Protein AF-A0A2V9WMY2-F1 (afdb_monomer)

Secondary structure (DSSP, 8-state):
-EEEEEES-TTSHHHHHHHH-B-TTS-B-EEEEEEEE-SHHHHHHHHHHHHHHTS-TT---HHHHHHHTTSS-HHHHHHH-HHHHHHHHHHEEE--TT-TTTS-HHHHHHHHHHHHTT-SS-EEEE---GGGT-GGG-TT---S-HHHHTT-HHHHHHHHHHHHHHHH--SEEEE---GGGGT-EETTEEHHHHHHHHHHS---------------

Solvent-accessible surface area (backbone atoms only — not comparable to full-atom values): 12350 Å² total; per-residue (Å²): 110,36,43,28,38,30,39,57,30,47,59,30,68,70,56,49,55,46,44,67,37,55,47,101,85,69,44,60,46,33,37,72,34,33,32,32,14,61,52,65,69,31,29,52,45,24,24,54,51,46,35,56,68,74,35,56,96,91,60,61,61,67,57,61,56,33,31,78,70,70,76,37,56,70,68,58,48,37,67,78,37,53,69,50,37,52,52,13,53,64,24,37,39,77,43,50,78,65,39,60,86,89,38,33,68,68,61,53,51,49,52,53,51,61,50,47,68,81,57,82,63,31,34,39,37,30,40,56,61,67,70,45,59,54,67,88,80,50,94,81,69,78,72,98,42,74,74,58,63,76,64,38,70,42,46,42,37,46,51,44,53,37,39,48,46,46,71,68,56,54,72,41,74,47,80,49,79,65,80,63,47,79,76,36,58,52,94,91,37,54,45,48,61,51,52,55,50,42,67,74,56,35,59,70,75,73,82,87,69,86,85,87,83,81,90,129

Sequence (216 aa):
MIPVVDLFAGPGGLSEGFNAFQDRAGRQAFKTVLSIETDVFAHETLKLRSFFRLFPRKDVPEEYYDHLRGKLERQQLYQSYPEESARADAEAWNAELGNNQSFPSDKIDRRISESLNGAENWILIGGPPCQAYSIAGRSRVIPVDPEKYEKDQRHFLYKAYLRIIAEHRPSLFVMENVKGILTSEVAGKRIIDRILSDLREPMPASRSGNGSGLEG

pLDDT: mean 83.98, std 20.59, range [28.95, 98.75]

Foldseek 3Di:
DAEEAEEQCQLNPVVVVQQPDADPVRHRPYHYLAHEHADPVSLVNQLLVQLQVVADPVGRDVLNVCVVVVNHPPVRVCVVPVPSSVSSCSHRDNDDQQPCVGQNLVNVLVSVCVSCVPPPAHEYEYAQDPVLQPPVPPPPDDPPDPVVNVVPVSVRSVLSVLACCQVVVHPYYYHDDDPCLQVGDDPNHRNVVVVVVCNVPSDHPPPPDDDDDDDD

Nearest PDB structures (foldseek):
  7ypd-assembly1_B  TM=3.424E-01  e=6.956E+00  Rhodotorula toruloides
  9j61-assembly8_H  TM=3.057E-01  e=6.956E+00  Streptomyces cinnamoneus
  6ur1-assembly2_B  TM=2.588E-01  e=6.564E+00  Pseudomonas aeruginosa PAO1

Radius of gyration: 20.23 Å; Cα contacts (8 Å, |Δi|>4): 289; chains: 1; bounding box: 57×63×52 Å

Structure (mmCIF, N/CA/C/O backbone):
data_AF-A0A2V9WMY2-F1
#
_entry.id   AF-A0A2V9WMY2-F1
#
loop_
_atom_site.group_PDB
_atom_site.id
_atom_site.type_symbol
_atom_site.label_atom_id
_atom_site.label_alt_id
_atom_site.label_comp_id
_atom_site.label_asym_id
_atom_site.label_entity_id
_atom_site.label_seq_id
_atom_site.pdbx_PDB_ins_code
_atom_site.Cartn_x
_atom_site.Cartn_y
_atom_site.Cartn_z
_atom_site.occupancy
_atom_site.B_iso_or_equiv
_atom_site.auth_seq_id
_atom_site.auth_comp_id
_atom_site.auth_asym_id
_atom_site.auth_atom_id
_atom_site.pdbx_PDB_model_num
ATOM 1 N N . MET A 1 1 ? -17.318 -6.135 -1.457 1.00 91.50 1 MET A N 1
ATOM 2 C CA . MET A 1 1 ? -16.311 -5.064 -1.572 1.00 91.50 1 MET A CA 1
ATOM 3 C C . MET A 1 1 ? -15.071 -5.699 -2.167 1.00 91.50 1 MET A C 1
ATOM 5 O O . MET A 1 1 ? -14.702 -6.768 -1.702 1.00 91.50 1 MET A O 1
ATOM 9 N N . ILE A 1 2 ? -14.519 -5.125 -3.227 1.00 97.00 2 ILE A N 1
ATOM 10 C CA . ILE A 1 2 ? -13.375 -5.669 -3.962 1.00 97.00 2 ILE A CA 1
ATOM 11 C C . ILE A 1 2 ? -12.090 -5.255 -3.223 1.00 97.00 2 ILE A C 1
ATOM 13 O O . ILE A 1 2 ? -11.902 -4.053 -2.997 1.00 97.00 2 ILE A O 1
ATOM 17 N N . PRO A 1 3 ? -11.229 -6.202 -2.812 1.00 98.31 3 PRO A N 1
ATOM 18 C CA . PRO A 1 3 ? -9.956 -5.887 -2.178 1.00 98.31 3 PRO A CA 1
ATOM 19 C C . PRO A 1 3 ? -8.999 -5.180 -3.136 1.00 98.31 3 PRO A C 1
ATOM 21 O O . PRO A 1 3 ? -8.949 -5.491 -4.327 1.00 98.31 3 PRO A O 1
ATOM 24 N N . VAL A 1 4 ? -8.222 -4.252 -2.591 1.00 98.69 4 VAL A N 1
ATOM 25 C CA . VAL A 1 4 ? -7.169 -3.523 -3.296 1.00 98.69 4 VAL A CA 1
ATOM 26 C C . VAL A 1 4 ? -5.845 -3.742 -2.572 1.00 98.69 4 VAL A C 1
ATOM 28 O O . VAL A 1 4 ? -5.771 -3.593 -1.349 1.00 98.69 4 VAL A O 1
ATOM 31 N N . VAL A 1 5 ? -4.810 -4.090 -3.326 1.00 98.75 5 VAL A N 1
ATOM 32 C CA . VAL A 1 5 ? -3.421 -4.129 -2.859 1.00 98.75 5 VAL A CA 1
ATOM 33 C C . VAL A 1 5 ? -2.673 -2.986 -3.532 1.00 98.75 5 VAL A C 1
ATOM 35 O O . VAL A 1 5 ? -2.670 -2.906 -4.759 1.00 98.75 5 VAL A O 1
ATOM 38 N N . ASP A 1 6 ? -2.058 -2.112 -2.742 1.00 98.50 6 ASP A N 1
ATOM 39 C CA . ASP A 1 6 ? -1.330 -0.930 -3.206 1.00 98.50 6 ASP A CA 1
ATOM 40 C C . ASP A 1 6 ? 0.178 -1.109 -3.021 1.00 98.50 6 ASP A C 1
ATOM 42 O O . ASP A 1 6 ? 0.675 -1.251 -1.902 1.00 98.50 6 ASP A O 1
ATOM 46 N N . LEU A 1 7 ? 0.914 -1.147 -4.126 1.00 97.38 7 LEU A N 1
ATOM 47 C CA . LEU A 1 7 ? 2.369 -1.248 -4.130 1.00 97.38 7 LEU A CA 1
ATOM 48 C C . LEU A 1 7 ? 2.984 0.123 -4.376 1.00 97.38 7 LEU A C 1
ATOM 50 O O . LEU A 1 7 ? 2.550 0.838 -5.277 1.00 97.38 7 LEU A O 1
ATOM 54 N N . PHE A 1 8 ? 4.067 0.445 -3.665 1.00 95.50 8 PHE A N 1
ATOM 55 C CA . PHE A 1 8 ? 4.687 1.774 -3.754 1.00 95.50 8 PHE A CA 1
ATOM 56 C C . PHE A 1 8 ? 3.669 2.862 -3.386 1.00 95.50 8 PHE A C 1
ATOM 58 O O . PHE A 1 8 ? 3.489 3.845 -4.107 1.00 95.50 8 PHE A O 1
ATOM 65 N N . ALA A 1 9 ? 2.941 2.625 -2.292 1.00 96.69 9 ALA A N 1
ATOM 66 C CA . ALA A 1 9 ? 1.722 3.356 -1.956 1.00 96.69 9 ALA A CA 1
ATOM 67 C C . ALA A 1 9 ? 1.969 4.847 -1.657 1.00 96.69 9 ALA A C 1
ATOM 69 O O . ALA A 1 9 ? 1.037 5.665 -1.688 1.00 96.69 9 ALA A O 1
ATOM 70 N N . GLY A 1 10 ? 3.210 5.221 -1.332 1.00 95.50 10 GLY A N 1
ATOM 71 C CA . GLY A 1 10 ? 3.554 6.540 -0.832 1.00 95.50 10 GLY A CA 1
ATOM 72 C C . GLY A 1 10 ? 2.661 6.903 0.361 1.00 95.50 10 GLY A C 1
ATOM 73 O O . GLY A 1 10 ? 2.388 6.061 1.217 1.00 95.50 10 GLY A O 1
ATOM 74 N N . PRO A 1 11 ? 2.137 8.139 0.427 1.00 96.31 11 PRO A N 1
ATOM 75 C CA . PRO A 1 11 ? 1.207 8.543 1.479 1.00 96.31 11 PRO A CA 1
ATOM 76 C C . PRO A 1 11 ? -0.249 8.081 1.241 1.00 96.31 11 PRO A C 1
ATOM 78 O O . PRO A 1 11 ? -1.147 8.559 1.941 1.00 96.31 11 PRO A O 1
ATOM 81 N N . GLY A 1 12 ? -0.512 7.213 0.251 1.00 95.62 12 GLY A N 1
ATOM 82 C CA . GLY A 1 12 ? -1.802 6.536 0.042 1.00 95.62 12 GLY A CA 1
ATOM 83 C C . GLY A 1 12 ? -2.799 7.221 -0.897 1.00 95.62 12 GLY A C 1
ATOM 84 O O . GLY A 1 12 ? -3.969 6.853 -0.907 1.00 95.62 12 GLY A O 1
ATOM 85 N N . GLY A 1 13 ? -2.388 8.219 -1.686 1.00 95.62 13 GLY A N 1
ATOM 86 C CA . GLY A 1 13 ? -3.315 9.009 -2.514 1.00 95.62 13 GLY A CA 1
ATOM 87 C C . GLY A 1 13 ? -4.152 8.183 -3.503 1.00 95.62 13 GLY A C 1
ATOM 88 O O . GLY A 1 13 ? -5.351 8.429 -3.645 1.00 95.62 13 GLY A O 1
ATOM 89 N N . LEU A 1 14 ? -3.546 7.181 -4.151 1.00 95.19 14 LEU A N 1
ATOM 90 C CA . LEU A 1 14 ? -4.252 6.295 -5.080 1.00 95.19 14 LEU A CA 1
ATOM 91 C C . LEU A 1 14 ? -5.251 5.399 -4.332 1.00 95.19 14 LEU A C 1
ATOM 93 O O . LEU A 1 14 ? -6.430 5.372 -4.690 1.00 95.19 14 LEU A O 1
ATOM 97 N N . SER A 1 15 ? -4.813 4.758 -3.243 1.00 96.12 15 SER A N 1
ATOM 98 C CA . SER A 1 15 ? -5.684 4.005 -2.334 1.00 96.12 15 SER A CA 1
ATOM 99 C C . SER A 1 15 ? -6.873 4.820 -1.822 1.00 96.12 15 SER A C 1
ATOM 101 O O . SER A 1 15 ? -7.997 4.320 -1.822 1.00 96.12 15 SER A O 1
ATOM 103 N N . GLU A 1 16 ? -6.679 6.076 -1.414 1.00 96.12 16 GLU A N 1
ATOM 104 C CA . GLU A 1 16 ? -7.777 6.944 -0.959 1.00 96.12 16 GLU A CA 1
ATOM 105 C C . GLU A 1 16 ? -8.849 7.131 -2.038 1.00 96.12 16 GLU A C 1
ATOM 107 O O . GLU A 1 16 ? -10.040 7.059 -1.739 1.00 96.12 16 GLU A O 1
ATOM 112 N N . GLY A 1 17 ? -8.446 7.294 -3.302 1.00 96.00 17 GLY A N 1
ATOM 113 C CA . GLY A 1 17 ? -9.380 7.382 -4.426 1.00 96.00 17 GLY A CA 1
ATOM 114 C C . GLY A 1 17 ? -10.255 6.133 -4.567 1.00 96.00 17 GLY A C 1
ATOM 115 O O . GLY A 1 17 ? -11.473 6.246 -4.719 1.00 96.00 17 GLY A O 1
ATOM 116 N N . PHE A 1 18 ? -9.657 4.942 -4.451 1.00 96.31 18 PHE A N 1
ATOM 117 C CA . PHE A 1 18 ? -10.398 3.677 -4.484 1.00 96.31 18 PHE A CA 1
ATOM 118 C C . PHE A 1 18 ? -11.328 3.520 -3.274 1.00 96.31 18 PHE A C 1
ATOM 120 O O . PHE A 1 18 ? -12.506 3.207 -3.449 1.00 96.31 18 PHE A O 1
ATOM 127 N N . ASN A 1 19 ? -10.841 3.777 -2.056 1.00 95.38 19 ASN A N 1
ATOM 128 C CA . ASN A 1 19 ? -11.651 3.652 -0.836 1.00 95.38 19 ASN A CA 1
ATOM 129 C C . ASN A 1 19 ? -12.808 4.664 -0.789 1.00 95.38 19 ASN A C 1
ATOM 131 O O . ASN A 1 19 ? -13.868 4.361 -0.245 1.00 95.38 19 ASN A O 1
ATOM 135 N N . ALA A 1 20 ? -12.627 5.858 -1.357 1.00 94.00 20 ALA A N 1
ATOM 136 C CA . ALA A 1 20 ? -13.658 6.892 -1.383 1.00 94.00 20 ALA A CA 1
ATOM 137 C C . ALA A 1 20 ? -14.785 6.609 -2.391 1.00 94.00 20 ALA A C 1
ATOM 139 O O . ALA A 1 20 ? -15.858 7.209 -2.277 1.00 94.00 20 ALA A O 1
ATOM 140 N N . PHE A 1 21 ? -14.565 5.726 -3.371 1.00 95.00 21 PHE A N 1
ATOM 141 C CA . PHE A 1 21 ? -15.554 5.437 -4.403 1.00 95.00 21 PHE A CA 1
ATOM 142 C C . PHE A 1 21 ? -16.763 4.675 -3.843 1.00 95.00 21 PHE A C 1
ATOM 144 O O . PHE A 1 21 ? -16.645 3.612 -3.222 1.00 95.00 21 PHE A O 1
ATOM 151 N N . GLN A 1 22 ? -17.948 5.200 -4.144 1.00 93.75 22 GLN A N 1
ATOM 152 C CA . GLN A 1 22 ? -19.230 4.585 -3.829 1.00 93.75 22 GLN A CA 1
ATOM 153 C C . GLN A 1 22 ? -19.976 4.241 -5.116 1.00 93.75 22 GLN A C 1
ATOM 155 O O . GLN A 1 22 ? -19.972 5.010 -6.079 1.00 93.75 22 GLN A O 1
ATOM 160 N N . ASP A 1 23 ? -20.622 3.076 -5.131 1.00 92.50 23 ASP A N 1
ATOM 161 C CA . ASP A 1 23 ? -21.498 2.684 -6.229 1.00 92.50 23 ASP A CA 1
ATOM 162 C C . ASP A 1 23 ? -22.787 3.533 -6.262 1.00 92.50 23 ASP A C 1
ATOM 164 O O . ASP A 1 23 ? -23.040 4.377 -5.401 1.00 92.50 23 ASP A O 1
ATOM 168 N N . ARG A 1 24 ? -23.650 3.299 -7.260 1.00 92.56 24 ARG A N 1
ATOM 169 C CA . ARG A 1 24 ? -24.930 4.024 -7.398 1.00 92.56 24 ARG A CA 1
ATOM 170 C C . ARG A 1 24 ? -25.877 3.840 -6.204 1.00 92.56 24 ARG A C 1
ATOM 172 O O . ARG A 1 24 ? -26.807 4.624 -6.059 1.00 92.56 24 ARG A O 1
ATOM 179 N N . ALA A 1 25 ? -25.662 2.814 -5.380 1.00 92.75 25 ALA A N 1
ATOM 180 C CA . ALA A 1 25 ? -26.421 2.549 -4.163 1.00 92.75 25 ALA A CA 1
ATOM 181 C C . ALA A 1 25 ? -25.745 3.140 -2.906 1.00 92.75 25 ALA A C 1
ATOM 183 O O . ALA A 1 25 ? -26.192 2.871 -1.793 1.00 92.75 25 ALA A O 1
ATOM 184 N N . GLY A 1 26 ? -24.671 3.924 -3.062 1.00 90.44 26 GLY A N 1
ATOM 185 C CA . GLY A 1 26 ? -23.934 4.548 -1.960 1.00 90.44 26 GLY A CA 1
ATOM 186 C C . GLY A 1 26 ? -23.026 3.585 -1.191 1.00 90.44 26 GLY A C 1
ATOM 187 O O . GLY A 1 26 ? -22.501 3.945 -0.137 1.00 90.44 26 GLY A O 1
ATOM 188 N N . ARG A 1 27 ? -22.826 2.356 -1.682 1.00 90.38 27 ARG A N 1
ATOM 189 C CA . ARG A 1 27 ? -21.985 1.355 -1.013 1.00 90.38 27 ARG A CA 1
ATOM 190 C C . ARG A 1 27 ? -20.543 1.524 -1.456 1.00 90.38 27 ARG A C 1
ATOM 192 O O . ARG A 1 27 ? -20.266 1.660 -2.646 1.00 90.38 27 ARG A O 1
ATOM 199 N N . GLN A 1 28 ? -19.617 1.452 -0.508 1.00 91.56 28 GLN A N 1
ATOM 200 C CA . GLN A 1 28 ? -18.194 1.439 -0.819 1.00 91.56 28 GLN A CA 1
ATOM 201 C C . GLN A 1 28 ? -17.854 0.181 -1.634 1.00 91.56 28 GLN A C 1
ATOM 203 O O . GLN A 1 28 ? -18.097 -0.950 -1.198 1.00 91.56 28 GLN A O 1
ATOM 208 N N . ALA A 1 29 ? -17.326 0.380 -2.842 1.00 94.69 29 ALA A N 1
ATOM 209 C CA . ALA A 1 29 ? -17.075 -0.729 -3.760 1.00 94.69 29 ALA A CA 1
ATOM 210 C C . ALA A 1 29 ? -15.720 -1.394 -3.502 1.00 94.69 29 ALA A C 1
ATOM 212 O O . ALA A 1 29 ? -15.624 -2.617 -3.611 1.00 94.69 29 ALA A O 1
ATOM 213 N N . PHE A 1 30 ? -14.712 -0.611 -3.109 1.00 96.81 30 PHE A N 1
ATOM 214 C CA . PHE A 1 30 ? -13.327 -1.050 -2.951 1.00 96.81 30 PHE A CA 1
ATOM 215 C C . PHE A 1 30 ? -12.822 -0.849 -1.528 1.00 96.81 30 PHE A C 1
ATOM 217 O O . PHE A 1 30 ? -13.217 0.104 -0.852 1.00 96.81 30 PHE A O 1
ATOM 224 N N . LYS A 1 31 ? -11.914 -1.721 -1.093 1.00 96.88 31 LYS A N 1
ATOM 225 C CA . LYS A 1 31 ? -11.188 -1.551 0.167 1.00 96.88 31 LYS A CA 1
ATOM 226 C C . LYS A 1 31 ? -9.748 -1.961 0.020 1.00 96.88 31 LYS A C 1
ATOM 228 O O . LYS A 1 31 ? -9.469 -3.090 -0.374 1.00 96.88 31 LYS A O 1
ATOM 233 N N . THR A 1 32 ? -8.857 -1.061 0.404 1.00 98.12 32 THR A N 1
ATOM 234 C CA . THR A 1 32 ? -7.445 -1.401 0.518 1.00 98.12 32 THR A CA 1
ATOM 235 C C . THR A 1 32 ? -7.255 -2.368 1.679 1.00 98.12 32 THR A C 1
ATOM 237 O O . THR A 1 32 ? -7.709 -2.113 2.793 1.00 98.12 32 THR A O 1
ATOM 240 N N . VAL A 1 33 ? -6.649 -3.516 1.389 1.00 98.38 33 VAL A N 1
ATOM 241 C CA . VAL A 1 33 ? -6.361 -4.579 2.370 1.00 98.38 33 VAL A CA 1
ATOM 242 C C . VAL A 1 33 ? -4.868 -4.724 2.644 1.00 98.38 33 VAL A C 1
ATOM 244 O O . VAL A 1 33 ? -4.473 -5.386 3.603 1.00 98.38 33 VAL A O 1
ATOM 247 N N . LEU A 1 34 ? -4.038 -4.126 1.792 1.00 98.69 34 LEU A N 1
ATOM 248 C CA . LEU A 1 34 ? -2.597 -4.051 1.955 1.00 98.69 34 LEU A CA 1
ATOM 249 C C . LEU A 1 34 ? -2.070 -2.855 1.172 1.00 98.69 34 LEU A C 1
ATOM 251 O O . LEU A 1 34 ? -2.400 -2.694 0.002 1.00 98.69 34 LEU A O 1
ATOM 255 N N . SER A 1 35 ? -1.223 -2.067 1.809 1.00 98.56 35 SER A N 1
ATOM 256 C CA . SER A 1 35 ? -0.421 -1.023 1.194 1.00 98.56 35 SER A CA 1
ATOM 257 C C . SER A 1 35 ? 1.032 -1.244 1.586 1.00 98.56 35 SER A C 1
ATOM 259 O O . SER A 1 35 ? 1.320 -1.415 2.772 1.00 98.56 35 SER A O 1
ATOM 261 N N . ILE A 1 36 ? 1.940 -1.249 0.615 1.00 98.00 36 ILE A N 1
ATOM 262 C CA . ILE A 1 36 ? 3.369 -1.454 0.853 1.00 98.00 36 ILE A CA 1
ATOM 263 C C . ILE A 1 36 ? 4.134 -0.183 0.500 1.00 98.00 36 ILE A C 1
ATOM 265 O O . ILE A 1 36 ? 4.088 0.275 -0.644 1.00 98.00 36 ILE A O 1
ATOM 269 N N . GLU A 1 37 ? 4.845 0.362 1.484 1.00 97.19 37 GLU A N 1
ATOM 270 C CA . GLU A 1 37 ? 5.636 1.583 1.342 1.00 97.19 37 GLU A CA 1
ATOM 271 C C . GLU A 1 37 ? 6.953 1.475 2.116 1.00 97.19 37 GLU A C 1
ATOM 273 O O . GLU A 1 37 ? 6.972 1.021 3.259 1.00 97.19 37 GLU A O 1
ATOM 278 N N . THR A 1 38 ? 8.058 1.907 1.510 1.00 95.00 38 THR A N 1
ATOM 279 C CA . THR A 1 38 ? 9.391 1.807 2.115 1.00 95.00 38 THR A CA 1
ATOM 280 C C . THR A 1 38 ? 9.799 3.068 2.871 1.00 95.00 38 THR A C 1
ATOM 282 O O . THR A 1 38 ? 10.520 2.960 3.864 1.00 95.00 38 THR A O 1
ATOM 285 N N . ASP A 1 39 ? 9.370 4.251 2.428 1.00 96.12 39 ASP A N 1
ATOM 286 C CA . ASP A 1 39 ? 9.656 5.510 3.105 1.00 96.12 39 ASP A CA 1
ATOM 287 C C . ASP A 1 39 ? 8.867 5.588 4.411 1.00 96.12 39 ASP A C 1
ATOM 289 O O . ASP A 1 39 ? 7.641 5.470 4.437 1.00 96.12 39 ASP A O 1
ATOM 293 N N . VAL A 1 40 ? 9.587 5.784 5.513 1.00 97.25 40 VAL A N 1
ATOM 294 C CA . VAL A 1 40 ? 9.006 5.729 6.858 1.00 97.25 40 VAL A CA 1
ATOM 295 C C . VAL A 1 40 ? 7.975 6.842 7.058 1.00 97.25 40 VAL A C 1
ATOM 297 O O . VAL A 1 40 ? 6.920 6.594 7.627 1.00 97.25 40 VAL A O 1
ATOM 300 N N . PHE A 1 41 ? 8.207 8.052 6.546 1.00 97.75 41 PHE A N 1
ATOM 301 C CA . PHE A 1 41 ? 7.278 9.171 6.741 1.00 97.75 41 PHE A CA 1
ATOM 302 C C . PHE A 1 41 ? 6.008 9.034 5.889 1.00 97.75 41 PHE A C 1
ATOM 304 O O . PHE A 1 41 ? 4.897 9.351 6.336 1.00 97.75 41 PHE A O 1
ATOM 311 N N . ALA A 1 42 ? 6.152 8.532 4.663 1.00 97.62 42 ALA A N 1
ATOM 312 C CA . ALA A 1 42 ? 5.035 8.182 3.801 1.00 97.62 42 ALA A CA 1
ATOM 313 C C . ALA A 1 42 ? 4.208 7.045 4.416 1.00 97.62 42 ALA A C 1
ATOM 315 O O . ALA A 1 42 ? 2.985 7.170 4.510 1.00 97.62 42 ALA A O 1
ATOM 316 N N . HIS A 1 43 ? 4.868 6.001 4.929 1.00 98.44 43 HIS A N 1
ATOM 317 C CA . HIS A 1 43 ? 4.229 4.910 5.668 1.00 98.44 43 HIS A CA 1
ATOM 318 C C . HIS A 1 43 ? 3.487 5.405 6.915 1.00 98.44 43 HIS A C 1
ATOM 320 O O . HIS A 1 43 ? 2.340 5.023 7.137 1.00 98.44 43 HIS A O 1
ATOM 326 N N . GLU A 1 44 ? 4.080 6.303 7.699 1.00 97.88 44 GLU A N 1
ATOM 327 C CA . GLU A 1 44 ? 3.427 6.891 8.872 1.00 97.88 44 GLU A CA 1
ATOM 328 C C . GLU A 1 44 ? 2.133 7.627 8.499 1.00 97.88 44 GLU A C 1
ATOM 330 O O . GLU A 1 44 ? 1.108 7.485 9.174 1.00 97.88 44 GLU A O 1
ATOM 335 N N . THR A 1 45 ? 2.166 8.378 7.395 1.00 97.94 45 THR A N 1
ATOM 336 C CA . THR A 1 45 ? 0.993 9.072 6.847 1.00 97.94 45 THR A CA 1
ATOM 337 C C . THR A 1 45 ? -0.065 8.079 6.364 1.00 97.94 45 THR A C 1
ATOM 339 O O . THR A 1 45 ? -1.256 8.248 6.631 1.00 97.94 45 THR A O 1
ATOM 342 N N . LEU A 1 46 ? 0.367 7.035 5.662 1.00 97.75 46 LEU A N 1
ATOM 343 C CA . LEU A 1 46 ? -0.471 5.960 5.145 1.00 97.75 46 LEU A CA 1
ATOM 344 C C . LEU A 1 46 ? -1.170 5.190 6.279 1.00 97.75 46 LEU A C 1
ATOM 346 O O . LEU A 1 46 ? -2.380 4.969 6.207 1.00 97.75 46 LEU A O 1
ATOM 350 N N . LYS A 1 47 ? -0.449 4.863 7.361 1.00 98.38 47 LYS A N 1
ATOM 351 C CA . LYS A 1 47 ? -1.013 4.248 8.571 1.00 98.38 47 LYS A CA 1
ATOM 352 C C . LYS A 1 47 ? -2.040 5.164 9.227 1.00 98.38 47 LYS A C 1
ATOM 354 O O . LYS A 1 47 ? -3.139 4.709 9.531 1.00 98.38 47 LYS A O 1
ATOM 359 N N . LEU A 1 48 ? -1.718 6.447 9.414 1.00 97.94 48 LEU A N 1
ATOM 360 C CA . LEU A 1 48 ? -2.641 7.404 10.036 1.00 97.94 48 LEU A CA 1
ATOM 361 C C . LEU A 1 48 ? -3.939 7.550 9.225 1.00 97.94 48 LEU A C 1
ATOM 363 O O . LEU A 1 48 ? -5.027 7.638 9.793 1.00 97.94 48 LEU A O 1
ATOM 367 N 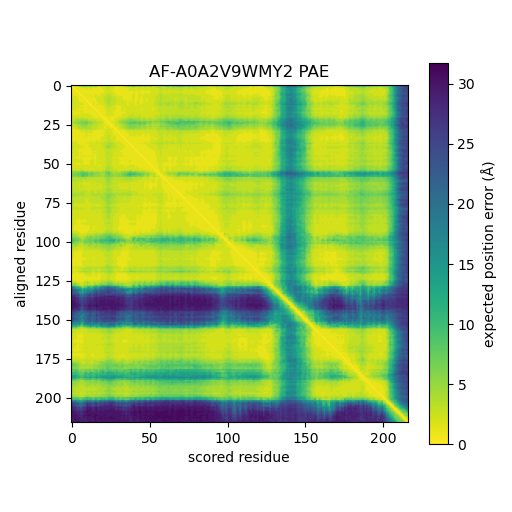N . ARG A 1 49 ? -3.840 7.517 7.892 1.00 97.06 49 ARG A N 1
ATOM 368 C CA . ARG A 1 49 ? -4.998 7.485 6.992 1.00 97.06 49 ARG A CA 1
ATOM 369 C C . ARG A 1 49 ? -5.802 6.195 7.106 1.00 97.06 49 ARG A C 1
ATOM 371 O O . ARG A 1 49 ? -7.023 6.266 7.216 1.00 97.06 49 ARG A O 1
ATOM 378 N N . SER A 1 50 ? -5.143 5.035 7.109 1.00 97.44 50 SER A N 1
ATOM 379 C CA . SER A 1 50 ? -5.826 3.752 7.318 1.00 97.44 50 SER A CA 1
ATOM 380 C C . SER A 1 50 ? -6.580 3.746 8.644 1.00 97.44 50 SER A C 1
ATOM 382 O O . SER A 1 50 ? -7.777 3.472 8.650 1.00 97.44 50 SER A O 1
ATOM 384 N N . PHE A 1 51 ? -5.929 4.188 9.723 1.00 97.94 51 PHE A N 1
ATOM 385 C CA . PHE A 1 51 ? -6.534 4.372 11.039 1.00 97.94 51 PHE A CA 1
ATOM 386 C C . PHE A 1 51 ? -7.783 5.260 10.983 1.00 97.94 51 PHE A C 1
ATOM 388 O O . PHE A 1 51 ? -8.849 4.851 11.432 1.00 97.94 51 PHE A O 1
ATOM 395 N N . PHE A 1 52 ? -7.691 6.438 10.358 1.00 96.81 52 PHE A N 1
ATOM 396 C CA . PHE A 1 52 ? -8.829 7.349 10.201 1.00 96.81 52 PHE A CA 1
ATOM 397 C C . PHE A 1 52 ? -10.032 6.688 9.506 1.00 96.81 52 PHE A C 1
ATOM 399 O O . PHE A 1 52 ? -11.173 6.892 9.920 1.00 96.81 52 PHE A O 1
ATOM 406 N N . ARG A 1 53 ? -9.801 5.862 8.475 1.00 95.25 53 ARG A N 1
ATOM 407 C CA . ARG A 1 53 ? -10.877 5.189 7.719 1.00 95.25 53 ARG A CA 1
ATOM 408 C C . ARG A 1 53 ? -11.593 4.085 8.501 1.00 95.25 53 ARG A C 1
ATOM 410 O O . ARG A 1 53 ? -12.615 3.587 8.028 1.00 95.25 53 ARG A O 1
ATOM 417 N N . LEU A 1 54 ? -11.077 3.683 9.662 1.00 95.56 54 LEU A N 1
ATOM 418 C CA . LEU A 1 54 ? -11.732 2.695 10.521 1.00 95.56 54 LEU A CA 1
ATOM 419 C C . LEU A 1 54 ? -12.923 3.279 11.282 1.00 95.56 54 LEU A C 1
ATOM 421 O O . LEU A 1 54 ? -13.783 2.518 11.723 1.00 95.56 54 LEU A O 1
ATOM 425 N N . PHE A 1 55 ? -13.010 4.607 11.357 1.00 95.50 55 PHE A N 1
ATOM 426 C CA . PHE A 1 55 ? -14.099 5.318 12.006 1.00 95.50 55 PHE A CA 1
ATOM 427 C C . PHE A 1 55 ? -15.130 5.819 10.983 1.00 95.50 55 PHE A C 1
ATOM 429 O O . PHE A 1 55 ? -14.775 6.240 9.874 1.00 95.50 55 PHE A O 1
ATOM 436 N N . PRO A 1 56 ? -16.429 5.824 11.324 1.00 90.19 56 PRO A N 1
ATOM 437 C CA . PRO A 1 56 ? -17.435 6.505 10.520 1.00 90.19 56 PRO A CA 1
ATOM 438 C C . PRO A 1 56 ? -17.095 7.994 10.365 1.00 90.19 56 PRO A C 1
ATOM 440 O O . PRO A 1 56 ? -16.670 8.644 11.312 1.00 90.19 56 PRO A O 1
ATOM 443 N N . ARG A 1 57 ? -17.364 8.590 9.195 1.00 82.44 57 ARG A N 1
ATOM 444 C CA . ARG A 1 57 ? -17.006 10.000 8.900 1.00 82.44 57 ARG A CA 1
ATOM 445 C C . ARG A 1 57 ? -17.505 11.040 9.915 1.00 82.44 57 ARG A C 1
ATOM 447 O O . ARG A 1 57 ? -16.973 12.142 9.942 1.00 82.44 57 ARG A O 1
ATOM 454 N N . LYS A 1 58 ? -18.564 10.736 10.667 1.00 86.44 58 LYS A N 1
ATOM 455 C CA . LYS A 1 58 ? -19.161 11.633 11.672 1.00 86.44 58 LYS A CA 1
ATOM 456 C C . LYS A 1 58 ? -18.808 11.251 13.112 1.00 86.44 58 LYS A C 1
ATOM 458 O O . LYS A 1 58 ? -19.341 11.864 14.024 1.00 86.44 58 LYS A O 1
ATOM 463 N N . ASP A 1 59 ? -17.966 10.240 13.286 1.00 93.81 59 ASP A N 1
ATOM 464 C CA . ASP A 1 59 ? -17.685 9.597 14.570 1.00 93.81 59 ASP A CA 1
ATOM 465 C C . ASP A 1 59 ? -16.189 9.257 14.683 1.00 93.81 59 ASP A C 1
ATOM 467 O O . ASP A 1 59 ? -15.787 8.193 15.143 1.00 93.81 59 ASP A O 1
ATOM 471 N N . VAL A 1 60 ? -15.351 10.156 14.155 1.00 95.81 60 VAL A N 1
ATOM 472 C CA . VAL A 1 60 ? -13.896 10.087 14.312 1.00 95.81 60 VAL A CA 1
ATOM 473 C C . VAL A 1 60 ? -13.552 10.658 15.690 1.00 95.81 60 VAL A C 1
ATOM 475 O O . VAL A 1 60 ? -14.027 11.755 15.996 1.00 95.81 60 VAL A O 1
ATOM 478 N N . PRO A 1 61 ? -12.723 9.977 16.499 1.00 96.81 61 PRO A N 1
ATOM 479 C CA . PRO A 1 61 ? -12.356 10.450 17.828 1.00 96.81 61 PRO A CA 1
ATOM 480 C C . PRO A 1 61 ? -11.722 11.843 17.849 1.00 96.81 61 PRO A C 1
ATOM 482 O O . PRO A 1 61 ? -10.940 12.193 16.960 1.00 96.81 61 PRO A O 1
ATOM 485 N N . GLU A 1 62 ? -11.995 12.623 18.896 1.00 97.25 62 GLU A N 1
ATOM 486 C CA . GLU A 1 62 ? -11.407 13.961 19.063 1.00 97.25 62 GLU A CA 1
ATOM 487 C C . GLU A 1 62 ? -9.881 13.883 19.222 1.00 97.25 62 GLU A C 1
ATOM 489 O O . GLU A 1 62 ? -9.155 14.737 18.714 1.00 97.25 62 GLU A O 1
ATOM 494 N N . GLU A 1 63 ? -9.386 12.799 19.817 1.00 97.75 63 GLU A N 1
ATOM 495 C CA . GLU A 1 63 ? -7.975 12.463 19.995 1.00 97.75 63 GLU A CA 1
ATOM 496 C C . GLU A 1 63 ? -7.212 12.439 18.664 1.00 97.75 63 GLU A C 1
ATOM 498 O O . GLU A 1 63 ? -6.049 12.849 18.598 1.00 97.75 63 GLU A O 1
ATOM 503 N N . TYR A 1 64 ? -7.862 12.007 17.577 1.00 97.69 64 TYR A N 1
ATOM 504 C CA . TYR A 1 64 ? -7.274 12.074 16.240 1.00 97.69 64 TYR A CA 1
ATOM 505 C C . TYR A 1 64 ? -7.025 13.531 15.827 1.00 97.69 64 TYR A C 1
ATOM 507 O O . TYR A 1 64 ? -5.951 13.872 15.326 1.00 97.69 64 TYR A O 1
ATOM 515 N N . TYR A 1 65 ? -7.992 14.419 16.063 1.00 97.25 65 TYR A N 1
ATOM 516 C CA . TYR A 1 65 ? -7.847 15.839 15.748 1.00 97.25 65 TYR A CA 1
ATOM 517 C C . TYR A 1 65 ? -6.881 16.547 16.697 1.00 97.25 65 TYR A C 1
ATOM 519 O O . TYR A 1 65 ? -6.144 17.431 16.260 1.00 97.25 65 TYR A O 1
ATOM 527 N N . ASP A 1 66 ? -6.824 16.151 17.965 1.00 98.19 66 ASP A N 1
ATOM 528 C CA . ASP A 1 66 ? -5.811 16.634 18.901 1.00 98.19 66 ASP A CA 1
ATOM 529 C C . ASP A 1 66 ? -4.401 16.229 18.477 1.00 98.19 66 ASP A C 1
ATOM 531 O O . ASP A 1 66 ? -3.490 17.059 18.558 1.00 98.19 66 ASP A O 1
ATOM 535 N N . HIS A 1 67 ? -4.225 15.027 17.921 1.00 97.81 67 HIS A N 1
ATOM 536 C CA . HIS A 1 67 ? -2.966 14.650 17.288 1.00 97.81 67 HIS A CA 1
ATOM 537 C C . HIS A 1 67 ? -2.613 15.584 16.121 1.00 97.81 67 HIS A C 1
ATOM 539 O O . HIS A 1 67 ? -1.506 16.122 16.080 1.00 97.81 67 HIS A O 1
ATOM 545 N N . LEU A 1 68 ? -3.560 15.861 15.216 1.00 96.69 68 LEU A N 1
ATOM 546 C CA . LEU A 1 68 ? -3.332 16.787 14.095 1.00 96.69 68 LEU A CA 1
ATOM 547 C C . LEU A 1 68 ? -3.016 18.223 14.544 1.00 96.69 68 LEU A C 1
ATOM 549 O O . LEU A 1 68 ? -2.300 18.942 13.848 1.00 96.69 68 LEU A O 1
ATOM 553 N N . ARG A 1 69 ? -3.530 18.647 15.704 1.00 97.81 69 ARG A N 1
ATOM 554 C CA . ARG A 1 69 ? -3.224 19.949 16.323 1.00 97.81 69 ARG A CA 1
ATOM 555 C C . ARG A 1 69 ? -1.908 19.951 17.110 1.00 97.81 69 ARG A C 1
ATOM 557 O O . ARG A 1 69 ? -1.553 20.990 17.660 1.00 97.81 69 ARG A O 1
ATOM 564 N N . GLY A 1 70 ? -1.213 18.816 17.204 1.00 97.31 70 GLY A N 1
ATOM 565 C CA . GLY A 1 70 ? 0.020 18.664 17.982 1.00 97.31 70 GLY A CA 1
ATOM 566 C C . GLY A 1 70 ? -0.189 18.624 19.499 1.00 97.31 70 GLY A C 1
ATOM 567 O O . GLY A 1 70 ? 0.763 18.837 20.243 1.00 97.31 70 GLY A O 1
ATOM 568 N N . LYS A 1 71 ? -1.420 18.382 19.968 1.00 98.19 71 LYS A N 1
ATOM 569 C CA . LYS A 1 71 ? -1.763 18.285 21.399 1.00 98.19 71 LYS A CA 1
ATOM 570 C C . LYS A 1 71 ? -1.624 16.869 21.961 1.00 98.19 71 LYS A C 1
ATOM 572 O O . LYS A 1 71 ? -1.516 16.718 23.173 1.00 98.19 71 LYS A O 1
ATOM 577 N N . LEU A 1 72 ? -1.652 15.857 21.094 1.00 98.00 72 LEU A N 1
ATOM 578 C CA . LEU A 1 72 ? -1.525 14.445 21.450 1.00 98.00 72 LEU A CA 1
ATOM 579 C C . LEU A 1 72 ? -0.440 13.792 20.590 1.00 98.00 72 LEU A C 1
ATOM 581 O O . LEU A 1 72 ? -0.413 13.957 19.364 1.00 98.00 72 LEU A O 1
ATOM 585 N N . GLU A 1 73 ? 0.459 13.031 21.206 1.00 97.81 73 GLU A N 1
ATOM 586 C CA . GLU A 1 73 ? 1.449 12.281 20.439 1.00 97.81 73 GLU A CA 1
ATOM 587 C C . GLU A 1 73 ? 0.792 11.114 19.699 1.00 97.81 73 GLU A C 1
ATOM 589 O O . GLU A 1 73 ? -0.147 10.478 20.180 1.00 97.81 73 GLU A O 1
ATOM 594 N N . ARG A 1 74 ? 1.315 10.777 18.517 1.00 96.56 74 ARG A N 1
ATOM 595 C CA . ARG A 1 74 ? 0.731 9.718 17.679 1.00 96.56 74 ARG A CA 1
ATOM 596 C C . ARG A 1 74 ? 0.717 8.358 18.371 1.00 96.56 74 ARG A C 1
ATOM 598 O O . ARG A 1 74 ? -0.212 7.579 18.198 1.00 96.56 74 ARG A O 1
ATOM 605 N N . GLN A 1 75 ? 1.757 8.071 19.151 1.00 97.00 75 GLN A N 1
ATOM 606 C CA . GLN A 1 75 ? 1.844 6.829 19.908 1.00 97.00 75 GLN A CA 1
ATOM 607 C C . GLN A 1 75 ? 0.738 6.746 20.964 1.00 97.00 75 GLN A C 1
ATOM 609 O O . GLN A 1 75 ? 0.142 5.685 21.123 1.00 97.00 75 GLN A O 1
ATOM 614 N N . GLN A 1 76 ? 0.425 7.861 21.629 1.00 98.00 76 GLN A N 1
ATOM 615 C CA . GLN A 1 76 ? -0.664 7.935 22.601 1.00 98.00 76 GLN A CA 1
ATOM 616 C C . GLN A 1 76 ? -2.019 7.738 21.915 1.00 98.00 76 GLN A C 1
ATOM 618 O O . GLN A 1 76 ? -2.828 6.955 22.398 1.00 98.00 76 GLN A O 1
ATOM 623 N N . LEU A 1 77 ? -2.231 8.355 20.744 1.00 98.25 77 LEU A N 1
ATOM 624 C CA . LEU A 1 77 ? -3.424 8.108 19.928 1.00 98.25 77 LEU A CA 1
ATOM 625 C C . LEU A 1 77 ? -3.605 6.610 19.639 1.00 98.25 77 LEU A C 1
ATOM 627 O O . LEU A 1 77 ? -4.672 6.058 19.880 1.00 98.25 77 LEU A O 1
ATOM 631 N N . TYR A 1 78 ? -2.562 5.931 19.161 1.00 98.12 78 TYR A N 1
ATOM 632 C CA . TYR A 1 78 ? -2.642 4.499 18.858 1.00 98.12 78 TYR A CA 1
ATOM 633 C C . TYR A 1 78 ? -2.831 3.618 20.099 1.00 98.12 78 TYR A C 1
ATOM 635 O O . TYR A 1 78 ? -3.484 2.582 20.010 1.00 98.12 78 TYR A O 1
ATOM 643 N N . GLN A 1 79 ? -2.305 4.023 21.257 1.00 98.06 79 GLN A N 1
ATOM 644 C CA . GLN A 1 79 ? -2.529 3.322 22.525 1.00 98.06 79 GLN A CA 1
ATOM 645 C C . GLN A 1 79 ? -3.981 3.427 23.004 1.00 98.06 79 GLN A C 1
ATOM 647 O O . GLN A 1 79 ? -4.485 2.468 23.585 1.00 98.06 79 GLN A O 1
ATOM 652 N N . SER A 1 80 ? -4.656 4.548 22.737 1.00 98.00 80 SER A N 1
ATOM 653 C CA . SER A 1 80 ? -6.077 4.734 23.067 1.00 98.00 80 SER A CA 1
ATOM 654 C C . SER A 1 80 ? -7.016 3.887 22.198 1.00 98.00 80 SER A C 1
ATOM 656 O O . SER A 1 80 ? -8.125 3.584 22.627 1.00 98.00 80 SER A O 1
ATOM 658 N N . TYR A 1 81 ? -6.570 3.478 21.004 1.00 98.12 81 TYR A N 1
ATOM 659 C CA . TYR A 1 81 ? -7.355 2.720 20.017 1.00 98.12 81 TYR A CA 1
ATOM 660 C C . TYR A 1 81 ? -6.559 1.512 19.492 1.00 98.12 81 TYR A C 1
ATOM 662 O O . TYR A 1 81 ? -6.135 1.493 18.329 1.00 98.12 81 TYR A O 1
ATOM 670 N N . PRO A 1 82 ? -6.284 0.509 20.348 1.00 98.12 82 PRO A N 1
ATOM 671 C CA . PRO A 1 82 ? -5.364 -0.575 20.014 1.00 98.12 82 PRO A CA 1
ATOM 672 C C . PRO A 1 82 ? -5.881 -1.473 18.883 1.00 98.12 82 PRO A C 1
ATOM 674 O O . PRO A 1 82 ? -5.085 -1.933 18.064 1.00 98.12 82 PRO A O 1
ATOM 677 N N . GLU A 1 83 ? -7.195 -1.702 18.795 1.00 98.31 83 GLU A N 1
ATOM 678 C CA . GLU A 1 83 ? -7.795 -2.522 17.735 1.00 98.31 83 GLU A CA 1
ATOM 679 C C . GLU A 1 83 ? -7.689 -1.833 16.371 1.00 98.31 83 GLU A C 1
ATOM 681 O O . GLU A 1 83 ? -7.268 -2.443 15.382 1.00 98.31 83 GLU A O 1
ATOM 686 N N . GLU A 1 84 ? -8.011 -0.542 16.309 1.00 98.31 84 GLU A N 1
ATOM 687 C CA . GLU A 1 84 ? -7.904 0.258 15.096 1.00 98.31 84 GLU A CA 1
ATOM 688 C C . GLU A 1 84 ? -6.448 0.459 14.685 1.00 98.31 84 GLU A C 1
ATOM 690 O O . GLU A 1 84 ? -6.123 0.335 13.502 1.00 98.31 84 GLU A O 1
ATOM 695 N N . SER A 1 85 ? -5.545 0.687 15.643 1.00 98.25 85 SER A N 1
ATOM 696 C CA . SER A 1 85 ? -4.110 0.743 15.356 1.00 98.25 85 SER A CA 1
ATOM 697 C C . SER A 1 85 ? -3.614 -0.575 14.767 1.00 98.25 85 SER A C 1
ATOM 699 O O . SER A 1 85 ? -2.922 -0.550 13.751 1.00 98.25 85 SER A O 1
ATOM 701 N N . ALA A 1 86 ? -3.980 -1.720 15.352 1.00 98.44 86 ALA A N 1
ATOM 702 C CA . ALA A 1 86 ? -3.557 -3.028 14.853 1.00 98.44 86 ALA A CA 1
ATOM 703 C C . ALA A 1 86 ? -4.085 -3.298 13.436 1.00 98.44 86 ALA A C 1
ATOM 705 O O . ALA A 1 86 ? -3.368 -3.833 12.590 1.00 98.44 86 ALA A O 1
ATOM 706 N N . ARG A 1 87 ? -5.324 -2.886 13.143 1.00 98.19 87 ARG A N 1
ATOM 707 C CA . ARG A 1 87 ? -5.897 -2.980 11.793 1.00 98.19 87 ARG A CA 1
ATOM 708 C C . ARG A 1 87 ? -5.200 -2.049 10.803 1.00 98.19 87 ARG A C 1
ATOM 710 O O . ARG A 1 87 ? -4.984 -2.456 9.665 1.00 98.19 87 ARG A O 1
ATOM 717 N N . ALA A 1 88 ? -4.828 -0.844 11.228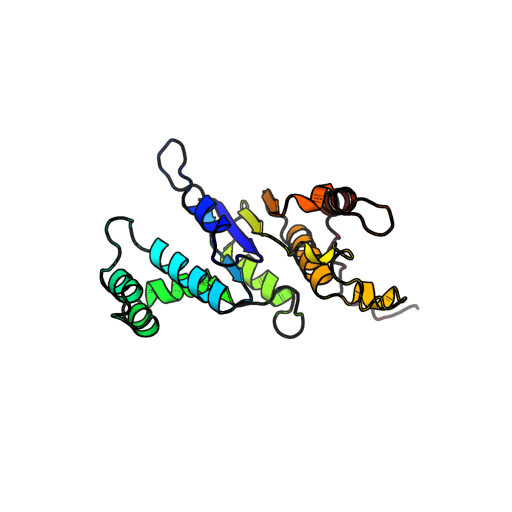 1.00 98.25 88 ALA A N 1
ATOM 718 C CA . ALA A 1 88 ? -4.061 0.085 10.407 1.00 98.25 88 ALA A CA 1
ATOM 719 C C . ALA A 1 88 ? -2.641 -0.436 10.127 1.00 98.25 88 ALA A C 1
ATOM 721 O O . ALA A 1 88 ? -2.173 -0.328 8.998 1.00 98.25 88 ALA A O 1
ATOM 722 N N . ASP A 1 89 ? -1.986 -1.067 11.107 1.00 97.94 89 ASP A N 1
ATOM 723 C CA . ASP A 1 89 ? -0.698 -1.760 10.927 1.00 97.94 89 ASP A CA 1
ATOM 724 C C . ASP A 1 89 ? -0.818 -2.970 9.985 1.00 97.94 89 ASP A C 1
ATOM 726 O O . ASP A 1 89 ? 0.063 -3.238 9.166 1.00 97.94 89 ASP A O 1
ATOM 730 N N . ALA A 1 90 ? -1.934 -3.698 10.066 1.00 98.06 90 ALA A N 1
ATOM 731 C CA . ALA A 1 90 ? -2.234 -4.805 9.166 1.00 98.06 90 ALA A CA 1
ATOM 732 C C . ALA A 1 90 ? -2.583 -4.350 7.737 1.00 98.06 90 ALA A C 1
ATOM 734 O O . ALA A 1 90 ? -2.558 -5.172 6.824 1.00 98.06 90 ALA A O 1
ATOM 735 N N . GLU A 1 91 ? -2.892 -3.078 7.500 1.00 98.50 91 GLU A N 1
ATOM 736 C CA . GLU A 1 91 ? -3.076 -2.552 6.148 1.00 98.50 91 GLU A CA 1
ATOM 737 C C . GLU A 1 91 ? -1.799 -1.876 5.634 1.00 98.50 91 GLU A C 1
ATOM 739 O O . GLU A 1 91 ? -1.333 -2.203 4.547 1.00 98.50 91 GLU A O 1
ATOM 744 N N . ALA A 1 92 ? -1.215 -0.958 6.406 1.00 98.50 92 ALA A N 1
ATOM 745 C CA . ALA A 1 92 ? -0.046 -0.171 6.029 1.00 98.50 92 ALA A CA 1
ATOM 746 C C . ALA A 1 92 ? 1.241 -0.870 6.474 1.00 98.50 92 ALA A C 1
ATOM 748 O O . ALA A 1 92 ? 1.656 -0.779 7.632 1.00 98.50 92 ALA A O 1
ATOM 749 N N . TRP A 1 93 ? 1.912 -1.540 5.542 1.00 98.31 93 TRP A N 1
ATOM 750 C CA . TRP A 1 93 ? 3.135 -2.276 5.823 1.00 98.31 93 TRP A CA 1
ATOM 751 C C . TRP A 1 93 ? 4.377 -1.500 5.377 1.00 98.31 93 TRP A C 1
ATOM 753 O O . TRP A 1 93 ? 4.538 -1.200 4.193 1.00 98.31 93 TRP A O 1
ATOM 763 N N . ASN A 1 94 ? 5.275 -1.203 6.326 1.00 97.62 94 ASN A N 1
ATOM 764 C CA . ASN A 1 94 ? 6.576 -0.625 6.006 1.00 97.62 94 ASN A CA 1
ATOM 765 C C . ASN A 1 94 ? 7.516 -1.717 5.484 1.00 97.62 94 ASN A C 1
ATOM 767 O O . ASN A 1 94 ? 8.086 -2.485 6.264 1.00 97.62 94 ASN A O 1
ATOM 771 N N . ALA A 1 95 ? 7.616 -1.827 4.163 1.00 95.44 95 ALA A N 1
ATOM 772 C CA . ALA A 1 95 ? 8.434 -2.834 3.507 1.00 95.44 95 ALA A CA 1
ATOM 773 C C . ALA A 1 95 ? 8.984 -2.344 2.169 1.00 95.44 95 ALA A C 1
ATOM 775 O O . ALA A 1 95 ? 8.347 -1.580 1.445 1.00 95.44 95 ALA A O 1
ATOM 776 N N . GLU A 1 96 ? 10.179 -2.824 1.834 1.00 90.62 96 GLU A N 1
ATOM 777 C CA . GLU A 1 96 ? 10.880 -2.474 0.604 1.00 90.62 96 GLU A CA 1
ATOM 778 C C . GLU A 1 96 ? 10.695 -3.583 -0.433 1.00 90.62 96 GLU A C 1
ATOM 780 O O . GLU A 1 96 ? 11.285 -4.662 -0.329 1.00 90.62 96 GLU A O 1
ATOM 785 N N . LEU A 1 97 ? 9.874 -3.326 -1.455 1.00 86.75 97 LEU A N 1
ATOM 786 C CA . LEU A 1 97 ? 9.742 -4.261 -2.568 1.00 86.75 97 LEU A CA 1
ATOM 787 C C . LEU A 1 97 ? 11.088 -4.439 -3.262 1.00 86.75 97 LEU A C 1
ATOM 789 O O . LEU A 1 97 ? 11.762 -3.481 -3.612 1.00 86.75 97 LEU A O 1
ATOM 793 N N . GLY A 1 98 ? 11.447 -5.691 -3.507 1.00 78.69 98 GLY A N 1
ATOM 794 C CA . GLY A 1 98 ? 12.620 -6.039 -4.287 1.00 78.69 98 GLY A CA 1
ATOM 795 C C . GLY A 1 98 ? 13.968 -5.973 -3.580 1.00 78.69 98 GLY A C 1
ATOM 796 O O . GLY A 1 98 ? 14.995 -6.320 -4.164 1.00 78.69 98 GLY A O 1
ATOM 797 N N . ASN A 1 99 ? 13.966 -5.659 -2.290 1.00 82.56 99 ASN A N 1
ATOM 798 C CA . ASN A 1 99 ? 15.081 -5.987 -1.423 1.00 82.56 99 ASN A CA 1
ATOM 799 C C . ASN A 1 99 ? 14.971 -7.451 -0.970 1.00 82.56 99 ASN A C 1
ATOM 801 O O . ASN A 1 99 ? 14.440 -7.745 0.097 1.00 82.56 99 ASN A O 1
ATOM 805 N N . ASN A 1 100 ? 15.502 -8.381 -1.769 1.00 79.62 100 ASN A N 1
ATOM 806 C CA . ASN A 1 100 ? 15.422 -9.818 -1.472 1.00 79.62 100 ASN A CA 1
ATOM 807 C C . ASN A 1 100 ? 16.165 -10.252 -0.191 1.00 79.62 100 ASN A C 1
ATOM 809 O O . ASN A 1 100 ? 16.003 -11.395 0.228 1.00 7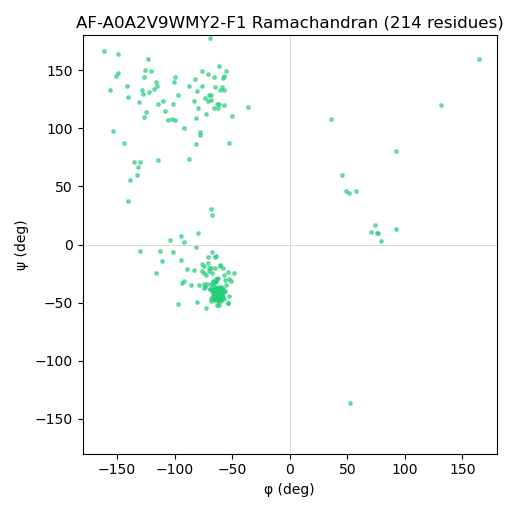9.62 100 ASN A O 1
ATOM 813 N N . GLN A 1 101 ? 16.976 -9.387 0.429 1.00 81.00 101 GLN A N 1
ATOM 814 C CA . GLN A 1 101 ? 17.631 -9.698 1.703 1.00 81.00 101 GLN A CA 1
ATOM 815 C C . GLN A 1 101 ? 16.667 -9.494 2.880 1.00 81.00 101 GLN A C 1
ATOM 817 O O . GLN A 1 101 ? 16.510 -10.385 3.711 1.00 81.00 101 GLN A O 1
ATOM 822 N N . SER A 1 102 ? 15.993 -8.341 2.931 1.00 82.81 102 SER A N 1
ATOM 823 C CA . SER A 1 102 ? 15.089 -7.975 4.037 1.00 82.81 102 SER A CA 1
ATOM 824 C C . SER A 1 102 ? 13.629 -8.381 3.791 1.00 82.81 102 SER A C 1
ATOM 826 O O . SER A 1 102 ? 12.877 -8.694 4.724 1.00 82.81 102 SER A O 1
ATOM 828 N N . PHE A 1 103 ? 13.223 -8.381 2.523 1.00 87.12 103 PHE A N 1
ATOM 829 C CA . PHE A 1 103 ? 11.869 -8.649 2.045 1.00 87.12 103 PHE A CA 1
ATOM 830 C C . PHE A 1 103 ? 11.923 -9.595 0.838 1.00 87.12 103 PHE A C 1
ATOM 832 O O . PHE A 1 103 ? 11.687 -9.180 -0.300 1.00 87.12 103 PHE A O 1
ATOM 839 N N . PRO A 1 104 ? 12.263 -10.876 1.071 1.00 90.88 104 PRO A N 1
ATOM 840 C CA . PRO A 1 104 ? 12.275 -11.870 0.010 1.00 90.88 104 PRO A CA 1
ATOM 841 C C . PRO A 1 104 ? 10.874 -12.034 -0.597 1.00 90.88 104 PRO A C 1
ATOM 843 O O . PRO A 1 104 ? 9.853 -11.735 0.032 1.00 90.88 104 PRO A O 1
ATOM 846 N N . SER A 1 105 ? 10.831 -12.463 -1.860 1.00 91.56 105 SER A N 1
ATOM 847 C CA . SER A 1 105 ? 9.589 -12.480 -2.646 1.00 91.56 105 SER A CA 1
ATOM 848 C C . SER A 1 105 ? 8.501 -13.357 -2.017 1.00 91.56 105 SER A C 1
ATOM 850 O O . SER A 1 105 ? 7.349 -12.942 -1.990 1.00 91.56 105 SER A O 1
ATOM 852 N N . ASP A 1 106 ? 8.865 -14.487 -1.408 1.00 93.69 106 ASP A N 1
ATOM 853 C CA . ASP A 1 106 ? 7.950 -15.380 -0.684 1.00 93.69 106 ASP A CA 1
ATOM 854 C C . ASP A 1 106 ? 7.261 -14.687 0.503 1.00 93.69 106 ASP A C 1
ATOM 856 O O . ASP A 1 106 ? 6.066 -14.876 0.733 1.00 93.69 106 ASP A O 1
ATOM 860 N N . LYS A 1 107 ? 7.981 -13.823 1.228 1.00 95.88 107 LYS A N 1
ATOM 861 C CA . LYS A 1 107 ? 7.419 -13.020 2.322 1.00 95.88 107 LYS A CA 1
ATOM 862 C C . LYS A 1 107 ? 6.413 -11.994 1.802 1.00 95.88 107 LYS A C 1
ATOM 864 O O . LYS A 1 107 ? 5.360 -11.821 2.416 1.00 95.88 107 LYS A O 1
ATOM 869 N N . ILE A 1 108 ? 6.719 -11.327 0.686 1.00 96.44 108 ILE A N 1
ATOM 870 C CA . ILE A 1 108 ? 5.783 -10.404 0.022 1.00 96.44 108 ILE A CA 1
ATOM 871 C C . ILE A 1 108 ? 4.538 -11.166 -0.456 1.00 96.44 108 ILE A C 1
ATOM 873 O O . ILE A 1 108 ? 3.416 -10.745 -0.179 1.00 96.44 108 ILE A O 1
ATOM 877 N N . ASP A 1 109 ? 4.725 -12.309 -1.116 1.00 97.00 109 ASP A N 1
ATOM 878 C CA . ASP A 1 109 ? 3.643 -13.111 -1.697 1.00 97.00 109 ASP A CA 1
ATOM 879 C C . ASP A 1 109 ? 2.715 -13.690 -0.635 1.00 97.00 109 ASP A C 1
ATOM 881 O O . ASP A 1 109 ? 1.486 -13.640 -0.772 1.00 97.00 109 ASP A O 1
ATOM 885 N N . ARG A 1 110 ? 3.297 -14.173 0.464 1.00 97.62 110 ARG A N 1
ATOM 886 C CA . ARG A 1 110 ? 2.547 -14.613 1.635 1.00 97.62 110 ARG A CA 1
ATOM 887 C C . ARG A 1 110 ? 1.721 -13.468 2.207 1.00 97.62 110 ARG A C 1
ATOM 889 O O . ARG A 1 110 ? 0.535 -13.651 2.463 1.00 97.62 110 ARG A O 1
ATOM 896 N N . ARG A 1 111 ? 2.319 -12.283 2.361 1.00 98.00 111 ARG A N 1
ATOM 897 C CA . ARG A 1 111 ? 1.622 -11.120 2.916 1.00 98.00 111 ARG A CA 1
ATOM 898 C C . ARG A 1 111 ? 0.442 -10.682 2.048 1.00 98.00 111 ARG A C 1
ATOM 900 O O . ARG A 1 111 ? -0.611 -10.359 2.597 1.00 98.00 111 ARG A O 1
ATOM 907 N N . ILE A 1 112 ? 0.611 -10.689 0.724 1.00 98.31 112 ILE A N 1
ATOM 908 C CA . ILE A 1 112 ? -0.463 -10.411 -0.241 1.00 98.31 112 ILE A CA 1
ATOM 909 C C . ILE A 1 112 ? -1.580 -11.449 -0.090 1.00 98.31 112 ILE A C 1
ATOM 911 O O . ILE A 1 112 ? -2.729 -11.072 0.133 1.00 98.31 112 ILE A O 1
ATOM 915 N N . SER A 1 113 ? -1.243 -12.740 -0.125 1.00 98.19 113 SER A N 1
ATOM 916 C CA . SER A 1 113 ? -2.214 -13.839 0.002 1.00 98.19 113 SER A CA 1
ATOM 917 C C . SER A 1 113 ? -3.015 -13.770 1.307 1.00 98.19 113 SER A C 1
ATOM 919 O O . SER A 1 113 ? -4.239 -13.902 1.293 1.00 98.19 113 SER A O 1
ATOM 921 N N . GLU A 1 114 ? -2.340 -13.514 2.432 1.00 98.19 114 GLU A N 1
ATOM 922 C CA . GLU A 1 114 ? -2.971 -13.360 3.748 1.00 98.19 114 GLU A CA 1
ATOM 923 C C . GLU A 1 114 ? -3.924 -12.154 3.782 1.00 98.19 114 GLU A C 1
ATOM 925 O O . GLU A 1 114 ? -5.051 -12.279 4.258 1.00 98.19 114 GLU A O 1
ATOM 930 N N . SER A 1 115 ? -3.521 -11.005 3.223 1.00 98.19 115 SER A N 1
ATOM 931 C CA . SER A 1 115 ? -4.382 -9.812 3.142 1.00 98.19 115 SER A CA 1
ATOM 932 C C . SER A 1 115 ? -5.594 -9.997 2.225 1.00 98.19 115 SER A C 1
ATOM 934 O O . SER A 1 115 ? -6.649 -9.415 2.482 1.00 98.19 115 SER A O 1
ATOM 936 N N . LEU A 1 116 ? -5.463 -10.788 1.157 1.00 98.12 116 LEU A N 1
ATOM 937 C CA . LEU A 1 116 ? -6.568 -11.094 0.246 1.00 98.12 116 LEU A CA 1
ATOM 938 C C . LEU A 1 116 ? -7.569 -12.086 0.849 1.00 98.12 116 LEU A C 1
ATOM 940 O O . LEU A 1 116 ? -8.731 -12.077 0.448 1.00 98.12 116 LEU A O 1
ATOM 944 N N . ASN A 1 117 ? -7.144 -12.917 1.807 1.00 96.88 117 ASN A N 1
ATOM 945 C CA . ASN A 1 117 ? -7.996 -13.863 2.532 1.00 96.88 117 ASN A CA 1
ATOM 946 C C . ASN A 1 117 ? -8.882 -14.721 1.599 1.00 96.88 117 ASN A C 1
ATOM 948 O O . ASN A 1 117 ? -10.093 -14.841 1.792 1.00 96.88 117 ASN A O 1
ATOM 952 N N . GLY A 1 118 ? -8.279 -15.267 0.538 1.00 96.25 118 GLY A N 1
ATOM 953 C CA . GLY A 1 118 ? -8.964 -16.119 -0.443 1.00 96.25 118 GLY A CA 1
ATOM 954 C C . GLY A 1 118 ? -9.855 -15.381 -1.451 1.00 96.25 118 GLY A C 1
ATOM 955 O O . GLY A 1 118 ? -10.605 -16.029 -2.175 1.00 96.25 118 GLY A O 1
ATOM 956 N N . ALA A 1 119 ? -9.804 -14.047 -1.520 1.00 97.12 119 ALA A N 1
ATOM 957 C CA . ALA A 1 119 ? -10.553 -13.293 -2.519 1.00 97.12 119 ALA A CA 1
ATOM 958 C C . ALA A 1 119 ? -10.051 -13.573 -3.946 1.00 97.12 119 ALA A C 1
ATOM 960 O O . ALA A 1 119 ? -8.927 -13.229 -4.301 1.00 97.12 119 ALA A O 1
ATOM 961 N N . GLU A 1 120 ? -10.924 -14.130 -4.785 1.00 94.69 120 GLU A N 1
ATOM 962 C CA . GLU A 1 120 ? -10.621 -14.403 -6.198 1.00 94.69 120 GLU A CA 1
ATOM 963 C C . GLU A 1 120 ? -10.620 -13.130 -7.057 1.00 94.69 120 GLU A C 1
ATOM 965 O O . GLU A 1 120 ? -9.834 -13.006 -7.992 1.00 94.69 120 GLU A O 1
ATOM 970 N N . ASN A 1 121 ? -11.493 -12.167 -6.730 1.00 97.25 121 ASN A N 1
ATOM 971 C CA . ASN A 1 121 ? -11.615 -10.905 -7.455 1.00 97.25 121 ASN A CA 1
ATOM 972 C C . ASN A 1 121 ? -11.004 -9.755 -6.658 1.00 97.25 121 ASN A C 1
ATOM 974 O O . ASN A 1 121 ? -11.601 -9.303 -5.677 1.00 97.25 121 ASN A O 1
ATOM 978 N N . TRP A 1 122 ? -9.847 -9.261 -7.094 1.00 98.44 122 TRP A N 1
ATOM 979 C CA . TRP A 1 122 ? -9.105 -8.194 -6.420 1.00 98.44 122 TRP A CA 1
ATOM 980 C C . TRP A 1 122 ? -8.313 -7.338 -7.414 1.00 98.44 122 TRP A C 1
ATOM 982 O O . TRP A 1 122 ? -8.120 -7.710 -8.576 1.00 98.44 122 TRP A O 1
ATOM 992 N N . ILE A 1 123 ? -7.889 -6.162 -6.952 1.00 98.50 123 ILE A N 1
ATOM 993 C CA . ILE A 1 123 ? -7.205 -5.160 -7.770 1.00 98.50 123 ILE A CA 1
ATOM 994 C C . ILE A 1 123 ? -5.805 -4.906 -7.231 1.00 98.50 123 ILE A C 1
ATOM 996 O O . ILE A 1 123 ? -5.627 -4.673 -6.035 1.00 98.50 123 ILE A O 1
ATOM 1000 N N . LEU A 1 124 ? -4.830 -4.872 -8.133 1.00 98.56 124 LEU A N 1
ATOM 1001 C CA . LEU A 1 124 ? -3.490 -4.382 -7.840 1.00 98.56 124 LEU A CA 1
ATOM 1002 C C . LEU A 1 124 ? -3.359 -2.925 -8.290 1.00 98.56 124 LEU A C 1
ATOM 1004 O O . LEU A 1 124 ? -3.625 -2.601 -9.442 1.00 98.56 124 LEU A O 1
ATOM 1008 N N . ILE A 1 125 ? -2.906 -2.034 -7.427 1.00 98.38 125 ILE A N 1
ATOM 1009 C CA . ILE A 1 125 ? -2.567 -0.661 -7.808 1.00 98.38 125 ILE A CA 1
ATOM 1010 C C . ILE A 1 125 ? -1.115 -0.370 -7.440 1.00 98.38 125 ILE A C 1
ATOM 1012 O O . ILE A 1 125 ? -0.515 -1.085 -6.638 1.00 98.38 125 ILE A O 1
ATOM 1016 N N . GLY A 1 126 ? -0.523 0.639 -8.067 1.00 95.50 126 GLY A N 1
ATOM 1017 C CA . GLY A 1 126 ? 0.779 1.132 -7.641 1.00 95.50 126 GLY A CA 1
ATOM 1018 C C . GLY A 1 126 ? 1.474 2.017 -8.660 1.00 95.50 126 GLY A C 1
ATOM 1019 O O . GLY A 1 126 ? 1.180 1.969 -9.856 1.00 95.50 126 GLY A O 1
ATOM 1020 N N . GLY A 1 127 ? 2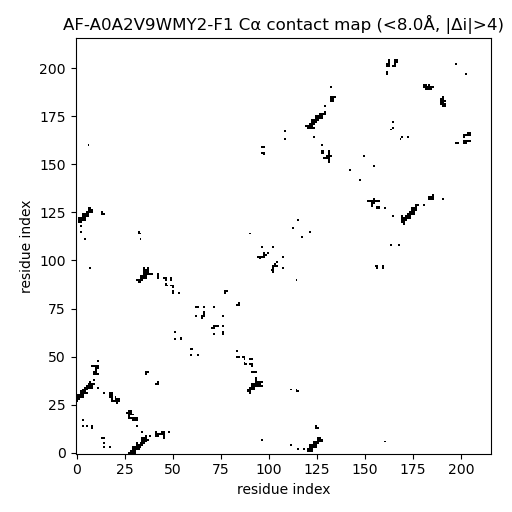.422 2.812 -8.175 1.00 90.75 127 GLY A N 1
ATOM 1021 C CA . GLY A 1 127 ? 3.259 3.694 -8.988 1.00 90.75 127 GLY A CA 1
ATOM 1022 C C . GLY A 1 127 ? 4.724 3.263 -8.957 1.00 90.75 127 GLY A C 1
ATOM 1023 O O . GLY A 1 127 ? 5.525 3.927 -8.295 1.00 90.75 127 GLY A O 1
ATOM 1024 N N . PRO A 1 128 ? 5.122 2.158 -9.624 1.00 88.25 128 PRO A N 1
ATOM 1025 C CA . PRO A 1 128 ? 6.522 1.750 -9.649 1.00 88.25 128 PRO A CA 1
ATOM 1026 C C . PRO A 1 128 ? 7.390 2.891 -10.213 1.00 88.25 128 PRO A C 1
ATOM 1028 O O . PRO A 1 128 ? 7.054 3.476 -11.251 1.00 88.25 128 PRO A O 1
ATOM 1031 N N . PRO A 1 129 ? 8.515 3.234 -9.561 1.00 77.56 129 PRO A N 1
ATOM 1032 C CA . PRO A 1 129 ? 9.256 4.444 -9.885 1.00 77.56 129 PRO A CA 1
ATOM 1033 C C . PRO A 1 129 ? 9.777 4.437 -11.328 1.00 77.56 129 PRO A C 1
ATOM 1035 O O . PRO A 1 129 ? 10.602 3.614 -11.725 1.00 77.56 129 PRO A O 1
ATOM 1038 N N . CYS A 1 130 ? 9.362 5.444 -12.103 1.00 62.41 130 CYS A N 1
ATOM 1039 C CA . CYS A 1 130 ? 9.724 5.630 -13.518 1.00 62.41 130 CYS A CA 1
ATOM 1040 C C . CYS A 1 130 ? 11.231 5.799 -13.779 1.00 62.41 130 CYS A C 1
ATOM 1042 O O . CYS A 1 130 ? 11.707 5.675 -14.910 1.00 62.41 130 CYS A O 1
ATOM 1044 N N . GLN A 1 131 ? 12.002 6.117 -12.736 1.00 53.91 131 GLN A N 1
ATOM 1045 C CA . GLN A 1 131 ? 13.445 6.339 -12.818 1.00 53.91 131 GLN A CA 1
ATOM 1046 C C . GLN A 1 131 ? 14.244 5.085 -13.217 1.00 53.91 131 GLN A C 1
ATOM 1048 O O . GLN A 1 131 ? 15.424 5.213 -13.530 1.00 53.91 131 GLN A O 1
ATOM 1053 N N . ALA A 1 132 ? 13.606 3.909 -13.238 1.00 51.31 132 ALA A N 1
ATOM 1054 C CA . ALA A 1 132 ? 14.111 2.676 -13.845 1.00 51.31 132 ALA A CA 1
ATOM 1055 C C . ALA A 1 132 ? 14.456 2.818 -15.338 1.00 51.31 132 ALA A C 1
ATOM 1057 O O . ALA A 1 132 ? 15.282 2.079 -15.868 1.00 51.31 132 ALA A O 1
ATOM 1058 N N . TYR A 1 133 ? 13.798 3.761 -16.016 1.00 50.00 133 TYR A N 1
ATOM 1059 C CA . TYR A 1 133 ? 13.857 3.898 -17.465 1.00 50.00 133 TYR A CA 1
ATOM 1060 C C . TYR A 1 133 ? 14.496 5.207 -17.927 1.00 50.00 133 TYR A C 1
ATOM 1062 O O . TYR A 1 133 ? 15.056 5.277 -19.015 1.00 50.00 133 TYR A O 1
ATOM 1070 N N . SER A 1 134 ? 14.471 6.252 -17.100 1.00 39.22 134 SER A N 1
ATOM 1071 C CA . SER A 1 134 ? 15.141 7.513 -17.419 1.00 39.22 134 SER A CA 1
ATOM 1072 C C . SER A 1 134 ? 16.650 7.412 -17.171 1.00 39.22 134 SER A C 1
ATOM 1074 O O . SER A 1 134 ? 17.140 7.674 -16.073 1.00 39.22 134 SER A O 1
ATOM 1076 N N . ILE A 1 135 ? 17.405 7.082 -18.223 1.00 43.47 135 ILE A N 1
ATOM 1077 C CA . ILE A 1 135 ? 18.861 7.325 -18.281 1.00 43.47 135 ILE A CA 1
ATOM 1078 C C . ILE A 1 135 ? 19.147 8.841 -18.396 1.00 43.47 135 ILE A C 1
ATOM 1080 O O . ILE A 1 135 ? 20.220 9.314 -18.026 1.00 43.47 135 ILE A O 1
ATOM 1084 N N . ALA A 1 136 ? 18.161 9.636 -18.828 1.00 36.44 136 ALA A N 1
ATOM 1085 C CA . ALA A 1 136 ? 18.307 11.056 -19.150 1.00 36.44 136 ALA A CA 1
ATOM 1086 C C . ALA A 1 136 ? 18.612 11.979 -17.946 1.00 36.44 136 ALA A C 1
ATOM 1088 O O . ALA A 1 136 ? 18.890 13.158 -18.142 1.00 36.44 136 ALA A O 1
ATOM 1089 N N . GLY A 1 137 ? 18.586 11.468 -16.708 1.00 38.47 137 GLY A N 1
ATOM 1090 C CA . GLY A 1 137 ? 18.843 12.255 -15.495 1.00 38.47 137 GLY A CA 1
ATOM 1091 C C . GLY A 1 137 ? 20.237 12.119 -14.872 1.00 38.47 137 GLY A C 1
ATOM 1092 O O . GLY A 1 137 ? 20.524 12.836 -13.915 1.00 38.47 137 GLY A O 1
ATOM 1093 N N . ARG A 1 138 ? 21.114 11.217 -15.345 1.00 37.78 138 ARG A N 1
ATOM 1094 C CA . ARG A 1 138 ? 22.458 11.024 -14.749 1.00 37.78 138 ARG A CA 1
ATOM 1095 C C . ARG A 1 138 ? 23.580 10.977 -15.787 1.00 37.78 138 ARG A C 1
ATOM 1097 O O . ARG A 1 138 ? 24.389 10.056 -15.812 1.00 37.78 138 ARG A O 1
ATOM 1104 N N . SER A 1 139 ? 23.718 12.057 -16.550 1.00 36.22 139 SER A N 1
ATOM 1105 C CA . SER A 1 139 ? 24.865 12.332 -17.434 1.00 36.22 139 SER A CA 1
ATOM 1106 C C . SER A 1 139 ? 26.195 12.613 -16.707 1.00 36.22 139 SER A C 1
ATOM 1108 O O . SER A 1 139 ? 27.016 13.375 -17.207 1.00 36.22 139 SER A O 1
ATOM 1110 N N . ARG A 1 140 ? 26.448 12.034 -15.525 1.00 35.81 140 ARG A N 1
ATOM 1111 C CA . ARG A 1 140 ? 27.763 12.150 -14.858 1.00 35.81 140 ARG A CA 1
ATOM 1112 C C . ARG A 1 140 ? 28.389 10.855 -14.373 1.00 35.81 140 ARG A C 1
ATOM 1114 O O . ARG A 1 140 ? 29.553 10.880 -14.003 1.00 35.81 140 ARG A O 1
ATOM 1121 N N . VAL A 1 141 ? 27.698 9.725 -14.464 1.00 34.44 141 VAL A N 1
ATOM 1122 C CA . VAL A 1 141 ? 28.355 8.419 -14.366 1.00 34.44 141 VAL A CA 1
ATOM 1123 C C . VAL A 1 141 ? 27.630 7.502 -15.333 1.00 34.44 141 VAL A C 1
ATOM 1125 O O . VAL A 1 141 ? 26.656 6.855 -14.971 1.00 34.44 141 VAL A O 1
ATOM 1128 N N . ILE A 1 142 ? 28.076 7.505 -16.586 1.00 39.91 142 ILE A N 1
ATOM 1129 C CA . ILE A 1 142 ? 27.880 6.371 -17.483 1.00 39.91 142 ILE A CA 1
ATOM 1130 C C . ILE A 1 142 ? 28.987 5.391 -17.095 1.00 39.91 142 ILE A C 1
ATOM 1132 O O . ILE A 1 142 ? 30.153 5.673 -17.370 1.00 39.91 142 ILE A O 1
ATOM 1136 N N . PRO A 1 143 ? 28.711 4.255 -16.448 1.00 39.66 143 PRO A N 1
ATOM 1137 C CA . PRO A 1 143 ? 29.543 3.103 -16.694 1.00 39.66 143 PRO A CA 1
ATOM 1138 C C . PRO A 1 143 ? 29.172 2.600 -18.084 1.00 39.66 143 PRO A C 1
ATOM 1140 O O . PRO A 1 143 ? 28.006 2.351 -18.376 1.00 39.66 143 PRO A O 1
ATOM 1143 N N . VAL A 1 144 ? 30.179 2.464 -18.932 1.00 47.88 144 VAL A N 1
ATOM 1144 C CA . VAL A 1 144 ? 30.133 1.941 -20.307 1.00 47.88 144 VAL A CA 1
ATOM 1145 C C . VAL A 1 144 ? 29.794 0.432 -20.314 1.00 47.88 144 VAL A C 1
ATOM 1147 O O . VAL A 1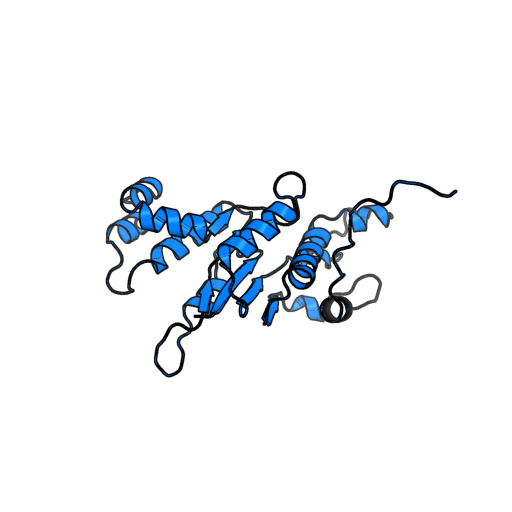 144 ? 30.159 -0.303 -21.218 1.00 47.88 144 VAL A O 1
ATOM 1150 N N . ASP A 1 145 ? 29.111 -0.052 -19.278 1.00 47.94 145 ASP A N 1
ATOM 1151 C CA . ASP A 1 145 ? 29.042 -1.455 -18.913 1.00 47.94 145 ASP A CA 1
ATOM 1152 C C . ASP A 1 145 ? 27.577 -1.921 -18.792 1.00 47.94 145 ASP A C 1
ATOM 1154 O O . ASP A 1 145 ? 26.874 -1.504 -17.858 1.00 47.94 145 ASP A O 1
ATOM 1158 N N . PRO A 1 146 ? 27.096 -2.765 -19.725 1.00 47.50 146 PRO A N 1
ATOM 1159 C CA . PRO A 1 146 ? 25.778 -3.397 -19.678 1.00 47.50 146 PRO A CA 1
ATOM 1160 C C . PRO A 1 146 ? 25.487 -4.105 -18.347 1.00 47.50 146 PRO A C 1
ATOM 1162 O O . PRO A 1 146 ? 24.344 -4.078 -17.886 1.00 47.50 146 PRO A O 1
ATOM 1165 N N . GLU A 1 147 ? 26.507 -4.644 -17.668 1.00 44.66 147 GLU A N 1
ATOM 1166 C CA . GLU A 1 147 ? 26.335 -5.317 -16.373 1.00 44.66 147 GLU A CA 1
ATOM 1167 C C . GLU A 1 147 ? 25.925 -4.361 -15.242 1.00 44.66 147 GLU A C 1
ATOM 1169 O O . GLU A 1 147 ? 25.321 -4.778 -14.250 1.00 44.66 147 GLU A O 1
ATOM 1174 N N . LYS A 1 148 ? 26.230 -3.060 -15.355 1.00 44.50 148 LYS A N 1
ATOM 1175 C CA . LYS A 1 148 ? 25.792 -2.061 -14.366 1.00 44.50 148 LYS A CA 1
ATOM 1176 C C . LYS A 1 148 ? 24.368 -1.564 -14.605 1.00 44.50 148 LYS A C 1
ATOM 1178 O O . LYS A 1 148 ? 23.745 -1.107 -13.650 1.00 44.50 148 LYS A O 1
ATOM 1183 N N . TYR A 1 149 ? 23.844 -1.677 -15.826 1.00 44.75 149 TYR A N 1
ATOM 1184 C CA . TYR A 1 149 ? 22.443 -1.367 -16.134 1.00 44.75 149 TYR A CA 1
ATOM 1185 C C . TYR A 1 149 ? 21.494 -2.397 -15.503 1.00 44.75 149 TYR A C 1
ATOM 1187 O O . TYR A 1 149 ? 20.463 -2.027 -14.946 1.00 44.75 149 TYR A O 1
ATOM 1195 N N . GLU A 1 150 ? 21.882 -3.676 -15.487 1.00 43.62 150 GLU A N 1
ATOM 1196 C CA . GLU A 1 150 ? 21.131 -4.731 -14.787 1.00 43.62 150 GLU A CA 1
ATOM 1197 C C . GLU A 1 150 ? 21.158 -4.595 -13.255 1.00 43.62 150 GLU A C 1
ATOM 1199 O O . GLU A 1 150 ? 20.275 -5.113 -12.573 1.00 43.62 150 GLU A O 1
ATOM 1204 N N . LYS A 1 151 ? 22.134 -3.857 -12.709 1.00 45.72 151 LYS A N 1
ATOM 1205 C CA . LYS A 1 151 ? 22.306 -3.613 -11.267 1.00 45.72 151 LYS A CA 1
ATOM 1206 C C . LYS A 1 151 ? 21.614 -2.341 -10.754 1.00 45.72 151 LYS A C 1
ATOM 1208 O O . LYS A 1 151 ? 21.746 -2.035 -9.568 1.00 45.72 151 LYS A O 1
ATOM 1213 N N . ASP A 1 152 ? 20.888 -1.584 -11.585 1.00 56.00 152 ASP A N 1
ATOM 1214 C CA . ASP A 1 152 ? 20.110 -0.438 -11.092 1.00 56.00 152 ASP A CA 1
ATOM 1215 C C . ASP A 1 152 ? 18.883 -0.943 -10.309 1.00 56.00 152 ASP A C 1
ATOM 1217 O O . ASP A 1 152 ? 17.948 -1.513 -10.879 1.00 56.00 152 ASP A O 1
ATOM 1221 N N . GLN A 1 153 ? 18.874 -0.704 -8.990 1.00 54.91 153 GLN A N 1
ATOM 1222 C CA . GLN A 1 153 ? 17.775 -1.041 -8.073 1.00 54.91 153 GLN A CA 1
ATOM 1223 C C . GLN A 1 153 ? 16.401 -0.587 -8.589 1.00 54.91 153 GLN A C 1
ATOM 1225 O O . GLN A 1 153 ? 15.380 -1.167 -8.242 1.00 54.91 153 GLN A O 1
ATOM 1230 N N . ARG A 1 154 ? 16.334 0.429 -9.450 1.00 59.44 154 ARG A N 1
ATOM 1231 C CA . ARG A 1 154 ? 15.056 0.963 -9.936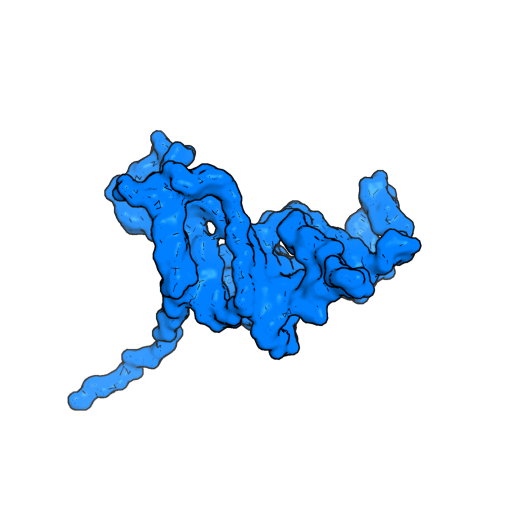 1.00 59.44 154 ARG A CA 1
ATOM 1232 C C . ARG A 1 154 ? 14.448 0.098 -11.033 1.00 59.44 154 ARG A C 1
ATOM 1234 O O . ARG A 1 154 ? 13.236 -0.099 -11.043 1.00 59.44 154 ARG A O 1
ATOM 1241 N N . HIS A 1 155 ? 15.277 -0.504 -11.885 1.00 65.69 155 HIS A N 1
ATOM 1242 C CA . HIS A 1 155 ? 14.832 -1.539 -12.821 1.00 65.69 155 HIS A CA 1
ATOM 1243 C C . HIS A 1 155 ? 14.299 -2.774 -12.078 1.00 65.69 155 HIS A C 1
ATOM 1245 O O . HIS A 1 155 ? 13.366 -3.434 -12.541 1.00 65.69 155 HIS A O 1
ATOM 1251 N N . PHE A 1 156 ? 14.833 -3.032 -10.881 1.00 74.25 156 PHE A N 1
ATOM 1252 C CA . PHE A 1 156 ? 14.348 -4.086 -10.002 1.00 74.25 156 PHE A CA 1
ATOM 1253 C C . PHE A 1 156 ? 12.902 -3.841 -9.535 1.00 74.25 156 PHE A C 1
ATOM 1255 O O . PHE A 1 156 ? 12.097 -4.767 -9.564 1.00 74.25 156 PHE A O 1
ATOM 1262 N N . LEU A 1 157 ? 12.534 -2.610 -9.158 1.00 85.62 157 LEU A N 1
ATOM 1263 C CA . LEU A 1 157 ? 11.190 -2.305 -8.632 1.00 85.62 157 LEU A CA 1
ATOM 1264 C C . LEU A 1 157 ? 10.085 -2.504 -9.675 1.00 85.62 157 LEU A C 1
ATOM 1266 O O . LEU A 1 157 ? 9.030 -3.057 -9.366 1.00 85.62 157 LEU A O 1
ATOM 1270 N N . TYR A 1 158 ? 10.343 -2.128 -10.929 1.00 85.62 158 TYR A N 1
ATOM 1271 C CA . TYR A 1 158 ? 9.426 -2.436 -12.025 1.00 85.62 158 TYR A CA 1
ATOM 1272 C C . TYR A 1 158 ? 9.281 -3.947 -12.248 1.00 85.62 158 TYR A C 1
ATOM 1274 O O . TYR A 1 158 ? 8.166 -4.461 -12.330 1.00 85.62 158 TYR A O 1
ATOM 1282 N N . LYS A 1 159 ? 10.404 -4.675 -12.298 1.00 84.38 159 LYS A N 1
ATOM 1283 C CA . LYS A 1 159 ? 10.388 -6.139 -12.420 1.00 84.38 159 LYS A CA 1
ATOM 1284 C C . LYS A 1 159 ? 9.639 -6.796 -11.260 1.00 84.38 159 LYS A C 1
ATOM 1286 O O . LYS A 1 159 ? 8.904 -7.750 -11.486 1.00 84.38 159 LYS A O 1
ATOM 1291 N N . ALA A 1 160 ? 9.769 -6.271 -10.042 1.00 89.00 160 ALA A N 1
ATOM 1292 C CA . ALA A 1 160 ? 9.023 -6.744 -8.881 1.00 89.00 160 ALA A CA 1
ATOM 1293 C C . ALA A 1 160 ? 7.507 -6.539 -9.050 1.00 89.00 160 ALA A C 1
ATOM 1295 O O . ALA A 1 160 ? 6.741 -7.443 -8.722 1.00 89.00 160 ALA A O 1
ATOM 1296 N N . TYR A 1 161 ? 7.077 -5.403 -9.612 1.00 92.44 161 TYR A N 1
ATOM 1297 C CA . TYR A 1 161 ? 5.668 -5.154 -9.937 1.00 92.44 161 TYR A CA 1
ATOM 1298 C C . TYR A 1 161 ? 5.136 -6.161 -10.972 1.00 92.44 161 TYR A C 1
ATOM 1300 O O . TYR A 1 161 ? 4.114 -6.804 -10.735 1.00 92.44 161 TYR A O 1
ATOM 1308 N N . LEU A 1 162 ? 5.863 -6.372 -12.078 1.00 91.69 162 LEU A N 1
ATOM 1309 C CA . LEU A 1 162 ? 5.497 -7.374 -13.089 1.00 91.69 162 LEU A CA 1
ATOM 1310 C C . LEU A 1 162 ? 5.449 -8.794 -12.523 1.00 91.69 162 LEU A C 1
ATOM 1312 O O . LEU A 1 162 ? 4.532 -9.547 -12.838 1.00 91.69 162 LEU A O 1
ATOM 1316 N N . ARG A 1 163 ? 6.417 -9.155 -11.673 1.00 92.25 163 ARG A N 1
ATOM 1317 C CA . ARG A 1 163 ? 6.456 -10.456 -10.999 1.00 92.25 163 ARG A CA 1
ATOM 1318 C C . ARG A 1 163 ? 5.196 -10.673 -10.163 1.00 92.25 163 ARG A C 1
ATOM 1320 O O . ARG A 1 163 ? 4.625 -11.753 -10.222 1.00 92.25 163 ARG A O 1
ATOM 1327 N N . ILE A 1 164 ? 4.741 -9.658 -9.424 1.00 95.44 164 ILE A N 1
ATOM 1328 C CA . ILE A 1 164 ? 3.508 -9.746 -8.625 1.00 95.44 164 ILE A CA 1
ATOM 1329 C C . ILE A 1 164 ? 2.282 -9.931 -9.528 1.00 95.44 164 ILE A C 1
ATOM 1331 O O . ILE A 1 164 ? 1.422 -10.748 -9.206 1.00 95.44 164 ILE A O 1
ATOM 1335 N N . ILE A 1 165 ? 2.217 -9.241 -10.673 1.00 95.88 165 ILE A N 1
ATOM 1336 C CA . ILE A 1 165 ? 1.154 -9.466 -11.668 1.00 95.88 165 ILE A CA 1
ATOM 1337 C C . ILE A 1 165 ? 1.186 -10.911 -12.183 1.00 95.88 165 ILE A C 1
ATOM 1339 O O . ILE A 1 165 ? 0.143 -11.562 -12.225 1.00 95.88 165 ILE A O 1
ATOM 1343 N N . ALA A 1 166 ? 2.362 -11.412 -12.569 1.00 94.62 166 ALA A N 1
ATOM 1344 C CA . ALA A 1 166 ? 2.520 -12.755 -13.123 1.00 94.62 166 ALA A CA 1
ATOM 1345 C C . ALA A 1 166 ? 2.156 -13.858 -12.115 1.00 94.62 166 ALA A C 1
ATOM 1347 O O . ALA A 1 166 ? 1.491 -14.829 -12.487 1.00 94.62 166 ALA A O 1
ATOM 1348 N N . GLU A 1 167 ? 2.581 -13.686 -10.860 1.00 95.00 167 GLU A N 1
ATOM 1349 C CA . GLU A 1 167 ? 2.376 -14.635 -9.763 1.00 95.00 167 GLU A CA 1
ATOM 1350 C C . GLU A 1 167 ? 0.920 -14.645 -9.284 1.00 95.00 167 GLU A C 1
ATOM 1352 O O . GLU A 1 167 ? 0.274 -15.690 -9.281 1.00 95.00 167 GLU A O 1
ATOM 1357 N N . HIS A 1 168 ? 0.374 -13.478 -8.923 1.00 96.00 168 HIS A N 1
ATOM 1358 C CA . HIS A 1 168 ? -0.925 -13.398 -8.241 1.00 96.00 168 HIS A CA 1
ATOM 1359 C C . HIS A 1 168 ? -2.112 -13.175 -9.177 1.00 96.00 168 HIS A C 1
ATOM 1361 O O . HIS A 1 168 ? -3.254 -13.320 -8.746 1.00 96.00 168 HIS A O 1
ATOM 1367 N N . ARG A 1 169 ? -1.863 -12.808 -10.441 1.00 95.62 169 ARG A N 1
ATOM 1368 C CA . ARG A 1 169 ? -2.883 -12.637 -11.493 1.00 95.62 169 ARG A CA 1
ATOM 1369 C C . ARG A 1 169 ? -4.121 -11.846 -11.024 1.00 95.62 169 ARG A C 1
ATOM 1371 O O . ARG A 1 169 ? -5.229 -12.385 -11.062 1.00 95.62 169 ARG A O 1
ATOM 1378 N N . PRO A 1 170 ? -3.958 -10.581 -10.581 1.00 97.69 170 PRO A N 1
ATOM 1379 C CA . PRO A 1 170 ? -5.092 -9.745 -10.187 1.00 97.69 170 PRO A CA 1
ATOM 1380 C C . PRO A 1 170 ? -6.122 -9.632 -11.313 1.00 97.69 170 PRO A C 1
ATOM 1382 O O . PRO A 1 170 ? -5.765 -9.608 -12.492 1.00 97.69 170 PRO A O 1
ATOM 1385 N N . SER A 1 171 ? -7.398 -9.472 -10.957 1.00 97.88 171 SER A N 1
ATOM 1386 C CA . SER A 1 171 ? -8.480 -9.295 -11.938 1.00 97.88 171 SER A CA 1
ATOM 1387 C C . SER A 1 171 ? -8.323 -8.007 -12.746 1.00 97.88 171 SER A C 1
ATOM 1389 O O . SER A 1 171 ? -8.763 -7.921 -13.891 1.00 97.88 171 SER A O 1
ATOM 1391 N N . LEU A 1 172 ? -7.719 -6.991 -12.131 1.00 96.94 172 LEU A N 1
ATOM 1392 C CA . LEU A 1 172 ? -7.381 -5.722 -12.754 1.00 96.94 172 LEU A CA 1
ATOM 1393 C C . LEU A 1 172 ? -6.146 -5.146 -12.067 1.00 96.94 172 LEU A C 1
ATOM 1395 O O . LEU A 1 172 ? -5.995 -5.269 -10.852 1.00 96.94 172 LEU A O 1
ATOM 1399 N N . PHE A 1 173 ? -5.292 -4.470 -12.832 1.00 97.38 173 PHE A N 1
ATOM 1400 C CA . PHE A 1 173 ? -4.229 -3.655 -12.262 1.00 97.38 173 PHE A CA 1
ATOM 1401 C C . PHE A 1 173 ? -4.267 -2.212 -12.774 1.00 97.38 173 PHE A C 1
ATOM 1403 O O . PHE A 1 173 ? -4.695 -1.952 -13.899 1.00 97.38 173 PHE A O 1
ATOM 1410 N N . VAL A 1 174 ? -3.807 -1.274 -11.945 1.00 97.12 174 VAL A N 1
ATOM 1411 C CA . VAL A 1 174 ? -3.591 0.132 -12.310 1.00 97.12 174 VAL A CA 1
ATOM 1412 C C . VAL A 1 174 ? -2.149 0.506 -11.997 1.00 97.12 174 VAL A C 1
ATOM 1414 O O . VAL A 1 174 ? -1.751 0.551 -10.835 1.00 97.12 174 VAL A O 1
ATOM 1417 N N . MET A 1 175 ? -1.383 0.799 -13.046 1.00 93.75 175 MET A N 1
ATOM 1418 C CA . MET A 1 175 ? -0.009 1.283 -12.943 1.00 93.75 175 MET A CA 1
ATOM 1419 C C . MET A 1 175 ? 0.012 2.798 -13.177 1.00 93.75 175 MET A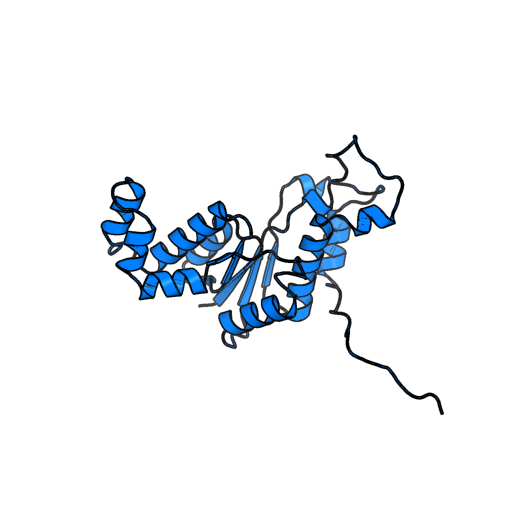 C 1
ATOM 1421 O O . MET A 1 175 ? -0.196 3.256 -14.302 1.00 93.75 175 MET A O 1
ATOM 1425 N N . GLU A 1 176 ? 0.236 3.572 -12.117 1.00 92.12 176 GLU A N 1
ATOM 1426 C CA . GLU A 1 176 ? 0.357 5.034 -12.190 1.00 92.12 176 GLU A CA 1
ATOM 1427 C C . GLU A 1 176 ? 1.779 5.435 -12.606 1.00 92.12 176 GLU A C 1
ATOM 1429 O O . GLU A 1 176 ? 2.761 4.768 -12.266 1.00 92.12 176 GLU A O 1
ATOM 1434 N N . ASN A 1 177 ? 1.892 6.491 -13.416 1.00 88.56 177 ASN A N 1
ATOM 1435 C CA . ASN A 1 177 ? 3.182 7.036 -13.809 1.00 88.56 177 ASN A CA 1
ATOM 1436 C C . ASN A 1 177 ? 3.084 8.477 -14.344 1.00 88.56 177 ASN A C 1
ATOM 1438 O O . ASN A 1 177 ? 2.025 8.959 -14.750 1.00 88.56 177 ASN A O 1
ATOM 1442 N N . VAL A 1 178 ? 4.235 9.142 -14.462 1.00 86.44 178 VAL A N 1
ATOM 1443 C CA . VAL A 1 178 ? 4.353 10.502 -15.000 1.00 86.44 178 VAL A CA 1
ATOM 1444 C C . VAL A 1 178 ? 4.224 10.541 -16.526 1.00 86.44 178 VAL A C 1
ATOM 1446 O O . VAL A 1 178 ? 4.690 9.650 -17.232 1.00 86.44 178 VAL A O 1
ATOM 1449 N N . LYS A 1 179 ? 3.697 11.650 -17.071 1.00 83.88 179 LYS A N 1
ATOM 1450 C CA . LYS A 1 179 ? 3.512 11.860 -18.528 1.00 83.88 179 LYS A CA 1
ATOM 1451 C C . LYS A 1 179 ? 4.778 11.639 -19.364 1.00 83.88 179 LYS A C 1
ATOM 1453 O O . LYS A 1 179 ? 4.681 11.226 -20.516 1.00 83.88 179 LYS A O 1
ATOM 1458 N N . GLY A 1 180 ? 5.956 11.893 -18.786 1.00 82.31 180 GLY A N 1
ATOM 1459 C CA . GLY A 1 180 ? 7.246 11.700 -19.453 1.00 82.31 180 GLY A CA 1
ATOM 1460 C C . GLY A 1 180 ? 7.484 10.266 -19.939 1.00 82.31 180 GLY A C 1
ATOM 1461 O O . GLY A 1 180 ? 8.273 10.069 -20.860 1.00 82.31 180 GLY A O 1
ATOM 1462 N N . ILE A 1 181 ? 6.771 9.272 -19.398 1.00 82.50 181 ILE A N 1
ATOM 1463 C CA . ILE A 1 181 ? 6.832 7.874 -19.851 1.00 82.50 181 ILE A CA 1
ATOM 1464 C C . ILE A 1 181 ? 6.514 7.709 -21.347 1.00 82.50 181 ILE A C 1
ATOM 1466 O O . ILE A 1 181 ? 7.084 6.842 -22.004 1.00 82.50 181 ILE A O 1
ATOM 1470 N N . LEU A 1 182 ? 5.660 8.577 -21.904 1.00 82.12 182 LEU A N 1
ATOM 1471 C CA . LEU A 1 182 ? 5.227 8.527 -23.305 1.00 82.12 182 LEU A CA 1
ATOM 1472 C C . LEU A 1 182 ? 6.323 8.957 -24.285 1.00 82.12 182 LEU A C 1
ATOM 1474 O O . LEU A 1 182 ? 6.313 8.551 -25.445 1.00 82.12 182 LEU A O 1
ATOM 1478 N N . THR A 1 183 ? 7.251 9.797 -23.826 1.00 80.31 183 THR A N 1
ATOM 1479 C CA . THR A 1 183 ? 8.312 10.396 -24.649 1.00 80.31 183 THR A CA 1
ATOM 1480 C C . THR A 1 183 ? 9.701 9.891 -24.281 1.00 80.31 183 THR A C 1
ATOM 1482 O O . THR A 1 183 ? 10.674 10.273 -24.922 1.00 80.31 183 THR A O 1
ATOM 1485 N N . SER A 1 184 ? 9.827 9.081 -23.229 1.00 79.69 184 SER A N 1
ATOM 1486 C CA . SER A 1 184 ? 11.126 8.600 -22.769 1.00 79.69 184 SER A CA 1
ATOM 1487 C C . SER A 1 184 ? 11.649 7.492 -23.685 1.00 79.69 184 SER A C 1
ATOM 1489 O O . SER A 1 184 ? 10.925 6.552 -24.027 1.00 79.69 184 SER A O 1
ATOM 1491 N N . GLU A 1 185 ? 12.938 7.563 -24.019 1.00 74.94 185 GLU A N 1
ATOM 1492 C CA . GLU A 1 185 ? 13.625 6.586 -24.866 1.00 74.94 185 GLU A CA 1
ATOM 1493 C C . GLU A 1 185 ? 14.889 6.035 -24.197 1.00 74.94 185 GLU A C 1
ATOM 1495 O O . GLU A 1 185 ? 15.624 6.752 -23.517 1.00 74.94 185 GLU A O 1
ATOM 1500 N N . VAL A 1 186 ? 15.159 4.747 -24.427 1.00 69.12 186 VAL A N 1
ATOM 1501 C CA . VAL A 1 186 ? 16.395 4.058 -24.027 1.00 69.12 186 VAL A CA 1
ATOM 1502 C C . VAL A 1 186 ? 16.929 3.290 -25.224 1.00 69.12 186 VAL A C 1
ATOM 1504 O O . VAL A 1 186 ? 16.240 2.427 -25.777 1.00 69.12 186 VAL A O 1
ATOM 1507 N N . ALA A 1 187 ? 18.172 3.596 -25.609 1.00 71.88 187 ALA A N 1
ATOM 1508 C CA . ALA A 1 187 ? 18.834 3.016 -26.779 1.00 71.88 187 ALA A CA 1
ATOM 1509 C C . ALA A 1 187 ? 17.978 3.127 -28.062 1.00 71.88 187 ALA A C 1
ATOM 1511 O O . ALA A 1 187 ? 17.813 2.155 -28.795 1.00 71.88 18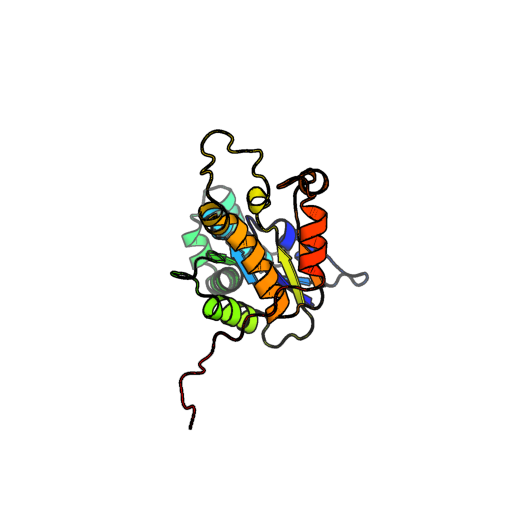7 ALA A O 1
ATOM 1512 N N . GLY A 1 188 ? 17.370 4.301 -28.285 1.00 75.62 188 GLY A N 1
ATOM 1513 C CA . GLY A 1 188 ? 16.542 4.589 -29.464 1.00 75.62 188 GLY A CA 1
ATOM 1514 C C . GLY A 1 188 ? 15.189 3.870 -29.508 1.00 75.62 188 GLY A C 1
ATOM 1515 O O . GLY A 1 188 ? 14.537 3.869 -30.548 1.00 75.62 188 GLY A O 1
ATOM 1516 N N . LYS A 1 189 ? 14.757 3.234 -28.410 1.00 77.25 189 LYS A N 1
ATOM 1517 C CA . LYS A 1 189 ? 13.429 2.613 -28.291 1.00 77.25 189 LYS A CA 1
ATOM 1518 C C . LYS A 1 189 ? 12.605 3.321 -27.226 1.00 77.25 189 LYS A C 1
ATOM 1520 O O . LYS A 1 189 ? 13.108 3.566 -26.126 1.00 77.25 189 LYS A O 1
ATOM 1525 N N . ARG A 1 190 ? 11.330 3.577 -27.523 1.00 83.19 190 ARG A N 1
ATOM 1526 C CA . ARG A 1 190 ? 10.384 4.145 -26.559 1.00 83.19 190 ARG A CA 1
ATOM 1527 C C . ARG A 1 190 ? 10.147 3.176 -25.411 1.00 83.19 190 ARG A C 1
ATOM 1529 O O . ARG A 1 190 ? 9.959 1.975 -25.606 1.00 83.19 190 ARG A O 1
ATOM 1536 N N . ILE A 1 191 ? 10.157 3.712 -24.201 1.00 81.38 191 ILE A N 1
ATOM 1537 C CA . ILE A 1 191 ? 9.973 2.931 -22.976 1.00 81.38 191 ILE A CA 1
ATOM 1538 C C . ILE A 1 191 ? 8.546 2.412 -22.859 1.00 81.38 191 ILE A C 1
ATOM 1540 O O . ILE A 1 191 ? 8.353 1.266 -22.463 1.00 81.38 191 ILE A O 1
ATOM 1544 N N . ILE A 1 192 ? 7.561 3.222 -23.252 1.00 84.81 192 ILE A N 1
ATOM 1545 C CA . ILE A 1 192 ? 6.155 2.819 -23.214 1.00 84.81 192 ILE A CA 1
ATOM 1546 C C . ILE A 1 192 ? 5.898 1.553 -24.042 1.00 84.81 192 ILE A C 1
ATOM 1548 O O . ILE A 1 192 ? 5.180 0.674 -23.582 1.00 84.81 192 ILE A O 1
ATOM 1552 N N . ASP A 1 193 ? 6.553 1.400 -25.196 1.00 87.19 193 ASP A N 1
ATOM 1553 C CA . ASP A 1 193 ? 6.395 0.213 -26.044 1.00 87.19 193 ASP A CA 1
ATOM 1554 C C . ASP A 1 193 ? 6.934 -1.045 -25.351 1.00 87.19 193 ASP A C 1
ATOM 1556 O O . ASP A 1 193 ? 6.315 -2.107 -25.420 1.00 87.19 193 ASP A O 1
ATOM 1560 N N . ARG A 1 194 ? 8.057 -0.921 -24.628 1.00 82.62 194 ARG A N 1
ATOM 1561 C CA . ARG A 1 194 ? 8.598 -2.020 -23.813 1.00 82.62 194 ARG A CA 1
ATOM 1562 C C . ARG A 1 194 ? 7.658 -2.371 -22.665 1.00 82.62 194 ARG A C 1
ATOM 1564 O O . ARG A 1 194 ? 7.332 -3.535 -22.504 1.00 82.62 194 ARG A O 1
ATOM 1571 N N . ILE A 1 195 ? 7.161 -1.372 -21.934 1.00 85.38 195 ILE A N 1
ATOM 1572 C CA . ILE A 1 195 ? 6.231 -1.586 -20.816 1.00 85.38 195 ILE A CA 1
ATOM 1573 C C . ILE A 1 195 ? 4.949 -2.271 -21.291 1.00 85.38 195 ILE A C 1
ATOM 1575 O O . ILE A 1 195 ? 4.479 -3.204 -20.650 1.00 85.38 195 ILE A O 1
ATOM 1579 N N . LEU A 1 196 ? 4.388 -1.840 -22.424 1.00 88.69 196 LEU A N 1
ATOM 1580 C CA . LEU A 1 196 ? 3.206 -2.474 -23.008 1.00 88.69 196 LEU A CA 1
ATOM 1581 C C . LEU A 1 196 ? 3.483 -3.914 -23.452 1.00 88.69 196 LEU A C 1
ATOM 1583 O O . LEU A 1 196 ? 2.606 -4.762 -23.310 1.00 88.69 196 LEU A O 1
ATOM 1587 N N . SER A 1 197 ? 4.677 -4.193 -23.979 1.00 88.38 197 SER A N 1
ATOM 1588 C CA . SER A 1 197 ? 5.104 -5.556 -24.309 1.00 88.38 197 SER A CA 1
ATOM 1589 C C . SER A 1 197 ? 5.188 -6.425 -23.054 1.00 88.38 197 SER A C 1
ATOM 1591 O O . SER A 1 197 ? 4.558 -7.477 -22.993 1.00 88.38 197 SER A O 1
ATOM 1593 N N . ASP A 1 198 ? 5.896 -5.951 -22.033 1.00 87.62 198 ASP A N 1
ATOM 1594 C CA . ASP A 1 198 ? 6.098 -6.671 -20.778 1.00 87.62 198 ASP A CA 1
ATOM 1595 C C . ASP A 1 198 ? 4.778 -6.881 -20.012 1.00 87.62 198 ASP A C 1
ATOM 1597 O O . ASP A 1 198 ? 4.613 -7.886 -19.338 1.00 87.62 198 ASP A O 1
ATOM 1601 N N . LEU A 1 199 ? 3.803 -5.970 -20.113 1.00 89.06 199 LEU A N 1
ATOM 1602 C CA . LEU A 1 199 ? 2.483 -6.131 -19.482 1.00 89.06 199 LEU A CA 1
ATOM 1603 C C . LEU A 1 199 ? 1.560 -7.108 -20.227 1.00 89.06 199 LEU A C 1
ATOM 1605 O O . LEU A 1 199 ? 0.628 -7.633 -19.621 1.00 89.06 199 LEU A O 1
ATOM 1609 N N . ARG A 1 200 ? 1.783 -7.344 -21.528 1.00 88.69 200 ARG A N 1
ATOM 1610 C CA . ARG A 1 200 ? 1.057 -8.380 -22.288 1.00 88.69 200 ARG A CA 1
ATOM 1611 C C . ARG A 1 200 ? 1.538 -9.776 -21.919 1.00 88.69 200 ARG A C 1
ATOM 1613 O O . ARG A 1 200 ? 0.732 -10.699 -21.856 1.00 88.69 200 ARG A O 1
ATOM 1620 N N . GLU A 1 201 ? 2.835 -9.902 -21.669 1.00 86.38 201 GLU A N 1
ATOM 1621 C CA . GLU A 1 201 ? 3.495 -11.142 -21.271 1.00 86.38 201 GLU A CA 1
ATOM 1622 C C . GLU A 1 201 ? 4.353 -10.882 -20.025 1.00 86.38 201 GLU A C 1
ATOM 1624 O O . GLU A 1 201 ? 5.584 -10.853 -20.110 1.00 86.38 201 GLU A O 1
ATOM 1629 N N . PRO A 1 202 ? 3.723 -10.655 -18.854 1.00 80.00 202 PRO A N 1
ATOM 1630 C CA . PRO A 1 202 ? 4.466 -10.413 -17.628 1.00 80.00 202 PRO A CA 1
ATOM 1631 C C . PRO A 1 202 ? 5.288 -11.664 -17.334 1.00 80.00 202 PRO A C 1
ATOM 1633 O O . PRO A 1 202 ? 4.726 -12.751 -17.192 1.00 80.00 202 PRO A O 1
ATOM 1636 N N . MET A 1 203 ? 6.618 -11.495 -17.331 1.00 67.44 203 MET A N 1
ATOM 1637 C CA . MET A 1 203 ? 7.611 -12.565 -17.195 1.00 67.44 203 MET A CA 1
ATOM 1638 C C . MET A 1 203 ? 7.107 -13.642 -16.226 1.00 67.44 203 MET A C 1
ATOM 1640 O O . MET A 1 203 ? 6.877 -13.321 -15.055 1.00 67.44 203 MET A O 1
ATOM 1644 N N . PRO A 1 204 ? 6.926 -14.901 -16.669 1.00 51.41 204 PRO A N 1
ATOM 1645 C CA . PRO A 1 204 ? 6.544 -15.957 -15.752 1.00 51.41 204 PRO A CA 1
ATOM 1646 C C . PRO A 1 204 ? 7.621 -16.049 -14.676 1.00 51.41 204 PRO A C 1
ATOM 1648 O O . PRO A 1 204 ? 8.813 -16.008 -14.992 1.00 51.41 204 PRO A O 1
ATOM 1651 N N . ALA A 1 205 ? 7.209 -16.160 -13.411 1.00 46.19 205 ALA A N 1
ATOM 1652 C CA . ALA A 1 205 ? 8.123 -16.509 -12.338 1.00 46.19 205 ALA A CA 1
ATOM 1653 C C . ALA A 1 205 ? 8.893 -17.753 -12.798 1.00 46.19 205 ALA A C 1
ATOM 1655 O O . ALA A 1 205 ? 8.310 -18.826 -12.985 1.00 46.19 205 ALA A O 1
ATOM 1656 N N . SER A 1 206 ? 10.191 -17.603 -13.080 1.00 41.75 206 SER A N 1
ATOM 1657 C CA . SER A 1 206 ? 11.027 -18.752 -13.380 1.00 41.75 206 SER A CA 1
ATOM 1658 C C . SER A 1 206 ? 10.903 -19.667 -12.176 1.00 41.75 206 SER A C 1
ATOM 1660 O O . SER A 1 206 ? 11.207 -19.253 -11.053 1.00 41.75 206 SER A O 1
ATOM 1662 N N . ARG A 1 207 ? 10.416 -20.891 -12.408 1.00 37.62 207 ARG A N 1
ATOM 1663 C CA . ARG A 1 207 ? 10.483 -22.005 -11.464 1.00 37.62 207 ARG A CA 1
ATOM 1664 C C . ARG A 1 207 ? 11.939 -22.162 -11.042 1.00 37.62 207 ARG A C 1
ATOM 1666 O O . ARG A 1 207 ? 12.714 -22.880 -11.662 1.00 37.62 207 ARG A O 1
ATOM 1673 N N . SER A 1 208 ? 12.315 -21.431 -10.009 1.00 36.19 208 SER A N 1
ATOM 1674 C CA . SER A 1 208 ? 13.630 -21.476 -9.396 1.00 36.19 208 SER A CA 1
ATOM 1675 C C . SER A 1 208 ? 13.527 -22.580 -8.356 1.00 36.19 208 SER A C 1
ATOM 1677 O O . SER A 1 208 ? 13.323 -22.325 -7.175 1.00 36.19 208 SER A O 1
ATOM 1679 N N . GLY A 1 209 ? 13.509 -23.821 -8.840 1.00 30.53 209 GLY A N 1
ATOM 1680 C CA . GLY A 1 209 ? 13.290 -25.013 -8.035 1.00 30.53 209 GLY A CA 1
ATOM 1681 C C . GLY A 1 209 ? 13.949 -26.224 -8.680 1.00 30.53 209 GLY A C 1
ATOM 1682 O O . GLY A 1 209 ? 13.387 -26.813 -9.593 1.00 30.53 209 GLY A O 1
ATOM 1683 N N . ASN A 1 210 ? 15.147 -26.536 -8.183 1.00 35.84 210 ASN A N 1
ATOM 1684 C CA . ASN A 1 210 ? 15.813 -27.839 -8.118 1.00 35.84 210 ASN A CA 1
ATOM 1685 C C . ASN A 1 210 ? 15.624 -28.834 -9.276 1.00 35.84 210 ASN A C 1
ATOM 1687 O O . ASN A 1 210 ? 14.632 -29.551 -9.357 1.00 35.84 210 ASN A O 1
ATOM 1691 N N . GLY A 1 211 ? 16.700 -29.000 -10.045 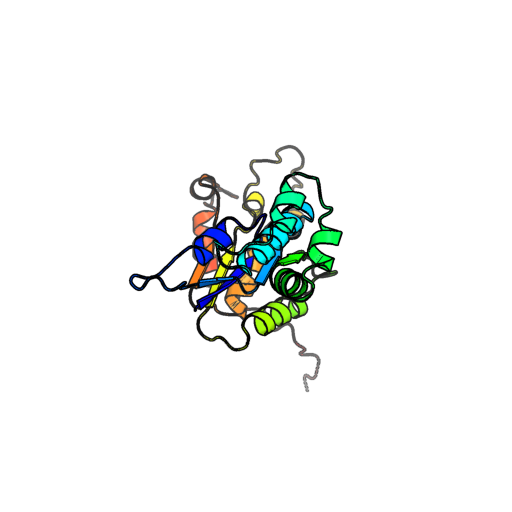1.00 28.95 211 GLY A N 1
ATOM 1692 C CA . GLY A 1 211 ? 16.951 -30.163 -10.892 1.00 28.95 211 GLY A CA 1
ATOM 1693 C C . GLY A 1 211 ? 18.414 -30.593 -10.815 1.00 28.95 211 GLY A C 1
ATOM 1694 O O . GLY A 1 211 ? 19.100 -30.634 -11.828 1.00 28.95 211 GLY A O 1
ATOM 1695 N N . SER A 1 212 ? 18.921 -30.855 -9.609 1.00 34.84 212 SER A N 1
ATOM 1696 C CA . SER A 1 212 ? 20.130 -31.659 -9.436 1.00 34.84 212 SER A CA 1
ATOM 1697 C C . SER A 1 212 ? 19.759 -33.137 -9.565 1.00 34.84 212 SER A C 1
ATOM 1699 O O . SER A 1 212 ? 19.041 -33.651 -8.707 1.00 34.84 212 SER A O 1
ATOM 1701 N N . GLY A 1 213 ? 20.303 -33.821 -10.571 1.00 29.52 213 GLY A N 1
ATOM 1702 C CA . GLY A 1 213 ? 20.579 -35.251 -10.469 1.00 29.52 213 GLY A CA 1
ATOM 1703 C C . GLY A 1 213 ? 20.111 -36.134 -11.623 1.00 29.52 213 GLY A C 1
ATOM 1704 O O . GLY A 1 213 ? 18.918 -36.337 -11.813 1.00 29.52 213 GLY A O 1
ATOM 1705 N N . LEU A 1 214 ? 21.125 -36.786 -12.205 1.00 33.22 214 LEU A N 1
ATOM 1706 C CA . LEU A 1 214 ? 21.136 -38.143 -12.762 1.00 33.22 214 LEU A CA 1
ATOM 1707 C C . LEU A 1 214 ? 20.810 -38.273 -14.257 1.00 33.22 214 LEU A C 1
ATOM 1709 O O . LEU A 1 214 ? 19.728 -38.691 -14.654 1.00 33.22 214 LEU A O 1
ATOM 1713 N N . GLU A 1 215 ? 21.835 -38.006 -15.072 1.00 31.77 215 GLU A N 1
ATOM 1714 C CA . GLU A 1 215 ? 22.083 -38.808 -16.272 1.00 31.77 215 GLU A CA 1
ATOM 1715 C C . GLU A 1 215 ? 22.527 -40.212 -15.829 1.00 31.77 215 GLU A C 1
ATOM 1717 O O . GLU A 1 215 ? 23.410 -40.353 -14.975 1.00 31.77 215 GLU A O 1
ATOM 1722 N N . GLY A 1 216 ? 21.859 -41.227 -16.374 1.00 34.69 216 GLY A N 1
ATOM 1723 C CA . GLY A 1 216 ? 22.315 -42.615 -16.421 1.00 34.69 216 GLY A CA 1
ATOM 1724 C C . GLY A 1 216 ? 22.721 -42.983 -17.839 1.00 34.69 216 GLY A C 1
ATOM 1725 O O . GLY A 1 216 ? 22.307 -42.254 -18.770 1.00 34.69 216 GLY A O 1
#

Mean predicted aligned error: 8.51 Å